Protein AF-A0A915MIH6-F1 (afdb_monomer)

pLDDT: mean 83.19, std 14.19, range [32.66, 94.94]

Foldseek 3Di:
DDDDDDDPPPPVVVVVVVVVVVVVVVVVVVVVVLVVQQVVLQVVCVVCLVPPVVCLQVLLPDLSRSHDLVSNLVSCVVSVPLVSNLSNCVSVVVVLVNLVSLVVVLPPPDPVSNVVSLLVSLVSLLQDEQVCVVVSLVRLVVNCVVPLVSSLCSQQPCPYPYGSVPHPLVVVLVSCVVRPLVSNLVNLCSCCPVVVDPDVVSVVVNVVSVVVVVVVVVVVVVPDD

Secondary structure (DSSP, 8-state):
---------SHHHHHHHHHHHHHHHHHHHHHHHHHHHHHHHHHHHHHHHHH-GGGHHHHHHSTT----HHHHHHHHHHTT-HHHHHHHHHHTT-HHHHHHHHHHHHTSS-HHHHHHHHHHHHHHHHHS-GGGHHHHHHHHHHHHHH-HHHHHHHHH--SSSS-GGGS-HHHHHHHHHHH-HHHHHHHHHIIIIIS----HHHHHHHHHHHHHHHHHHHHHHHT--

Structure (mmCIF, N/CA/C/O backbone):
data_AF-A0A915MIH6-F1
#
_entry.id   AF-A0A915MIH6-F1
#
loop_
_atom_site.group_PDB
_atom_site.id
_atom_site.type_symbol
_atom_site.label_atom_id
_atom_site.label_alt_id
_atom_site.label_comp_id
_atom_site.label_asym_id
_atom_site.label_entity_id
_atom_site.label_seq_id
_atom_site.pdbx_PDB_ins_code
_atom_site.Cartn_x
_atom_site.Cartn_y
_atom_site.Cartn_z
_atom_site.occupancy
_atom_site.B_iso_or_equiv
_atom_site.auth_seq_id
_atom_site.auth_comp_id
_atom_site.auth_asym_id
_atom_site.auth_atom_id
_atom_site.pdbx_PDB_model_num
ATOM 1 N N . LYS A 1 1 ? 75.091 18.664 23.239 1.00 39.50 1 LYS A N 1
ATOM 2 C CA . LYS A 1 1 ? 74.144 17.599 22.827 1.00 39.50 1 LYS A CA 1
ATOM 3 C C . LYS A 1 1 ? 72.772 18.241 22.627 1.00 39.50 1 LYS A C 1
ATOM 5 O O . LYS A 1 1 ? 72.073 18.435 23.609 1.00 39.50 1 LYS A O 1
ATOM 10 N N . ARG A 1 2 ? 72.449 18.689 21.406 1.00 32.66 2 ARG A N 1
ATOM 11 C CA . ARG A 1 2 ? 71.124 19.236 21.065 1.00 32.66 2 ARG A CA 1
ATOM 12 C C . ARG A 1 2 ? 70.268 18.099 20.509 1.00 32.66 2 ARG A C 1
ATOM 14 O O . ARG A 1 2 ? 70.709 17.413 19.594 1.00 32.66 2 ARG A O 1
ATOM 21 N N . GLN A 1 3 ? 69.098 17.892 21.103 1.00 47.28 3 GLN A N 1
ATOM 22 C CA . GLN A 1 3 ? 67.973 17.230 20.452 1.00 47.28 3 GLN A CA 1
ATOM 23 C C . GLN A 1 3 ? 67.421 18.203 19.410 1.00 47.28 3 GLN A C 1
ATOM 25 O O . GLN A 1 3 ? 67.095 19.331 19.769 1.00 47.28 3 GLN A O 1
ATOM 30 N N . GLU A 1 4 ? 67.273 17.772 18.161 1.00 38.72 4 GLU A N 1
ATOM 31 C CA . GLU A 1 4 ? 66.307 18.382 17.250 1.00 38.72 4 GLU A CA 1
ATOM 32 C C . GLU A 1 4 ? 65.441 17.278 16.648 1.00 38.72 4 GLU A C 1
ATOM 34 O O . GLU A 1 4 ? 65.893 16.375 15.945 1.00 38.72 4 GLU A O 1
ATOM 39 N N . HIS A 1 5 ? 64.172 17.348 17.035 1.00 45.81 5 HIS A N 1
ATOM 40 C CA . HIS A 1 5 ? 63.053 16.583 16.531 1.00 45.81 5 HIS A CA 1
ATOM 41 C C . HIS A 1 5 ? 62.851 16.860 15.037 1.00 45.81 5 HIS A C 1
ATOM 43 O O . HIS A 1 5 ? 62.513 17.983 14.667 1.00 45.81 5 HIS A O 1
ATOM 49 N N . SER A 1 6 ? 62.949 15.833 14.189 1.00 41.88 6 SER A N 1
ATOM 50 C CA . SER A 1 6 ? 62.369 15.877 12.843 1.00 41.88 6 SER A CA 1
ATOM 51 C C . SER A 1 6 ? 61.181 14.917 12.772 1.00 41.88 6 SER A C 1
ATOM 53 O O . SER A 1 6 ? 61.277 13.737 13.102 1.00 41.88 6 SER A O 1
ATOM 55 N N . LYS A 1 7 ? 60.023 15.493 12.448 1.00 48.22 7 LYS A N 1
ATOM 56 C CA . LYS A 1 7 ? 58.665 14.940 12.539 1.00 48.22 7 LYS A CA 1
ATOM 57 C C . LYS A 1 7 ? 58.424 13.799 11.530 1.00 48.22 7 LYS A C 1
ATOM 59 O O . LYS A 1 7 ? 58.626 14.038 10.339 1.00 48.22 7 LYS A O 1
ATOM 64 N N . PRO A 1 8 ? 57.831 12.647 11.911 1.00 50.25 8 PRO A N 1
ATOM 65 C CA . PRO A 1 8 ? 57.252 11.710 10.955 1.00 50.25 8 PRO A CA 1
ATOM 66 C C . PRO A 1 8 ? 55.789 12.106 10.711 1.00 50.25 8 PRO A C 1
ATOM 68 O O . PRO A 1 8 ? 54.868 11.457 11.188 1.00 50.25 8 PRO A O 1
ATOM 71 N N . ILE A 1 9 ? 55.554 13.236 10.038 1.00 49.41 9 ILE A N 1
ATOM 72 C CA . ILE A 1 9 ? 54.185 13.700 9.731 1.00 49.41 9 ILE A CA 1
ATOM 73 C C . ILE A 1 9 ? 53.863 13.562 8.236 1.00 49.41 9 ILE A C 1
ATOM 75 O O . ILE A 1 9 ? 52.709 13.659 7.861 1.00 49.41 9 ILE A O 1
ATOM 79 N N . ASN A 1 10 ? 54.822 13.254 7.357 1.00 52.94 10 ASN A N 1
ATOM 80 C CA . ASN A 1 10 ? 54.544 13.235 5.913 1.00 52.94 10 ASN A CA 1
ATOM 81 C C . ASN A 1 10 ? 54.112 11.876 5.338 1.00 52.94 10 ASN A C 1
ATOM 83 O O . ASN A 1 10 ? 53.364 11.862 4.369 1.00 52.94 10 ASN A O 1
ATOM 87 N N . LEU A 1 11 ? 54.525 10.744 5.919 1.00 51.28 11 LEU A N 1
ATOM 88 C CA . LEU A 1 11 ? 54.268 9.427 5.312 1.00 51.28 11 LEU A CA 1
ATOM 89 C C . LEU A 1 11 ? 52.791 9.013 5.437 1.00 51.28 11 LEU A C 1
ATOM 91 O O . LEU A 1 11 ? 52.133 8.745 4.441 1.00 51.28 11 LEU A O 1
ATOM 95 N N . HIS A 1 12 ? 52.217 9.161 6.633 1.00 54.09 12 HIS A N 1
ATOM 96 C CA . HIS A 1 12 ? 50.809 8.842 6.899 1.00 54.09 12 HIS A CA 1
ATOM 97 C C . HIS A 1 12 ? 49.816 9.750 6.137 1.00 54.09 12 HIS A C 1
ATOM 99 O O . HIS A 1 12 ? 48.666 9.375 5.914 1.00 54.09 12 HIS A O 1
ATOM 105 N N . PHE A 1 13 ? 50.239 10.958 5.740 1.00 51.16 13 PHE A N 1
ATOM 106 C CA . PHE A 1 13 ? 49.430 11.885 4.936 1.00 51.16 13 PHE A CA 1
ATOM 107 C C . PHE A 1 13 ? 49.517 11.604 3.429 1.00 51.16 13 PHE A C 1
ATOM 10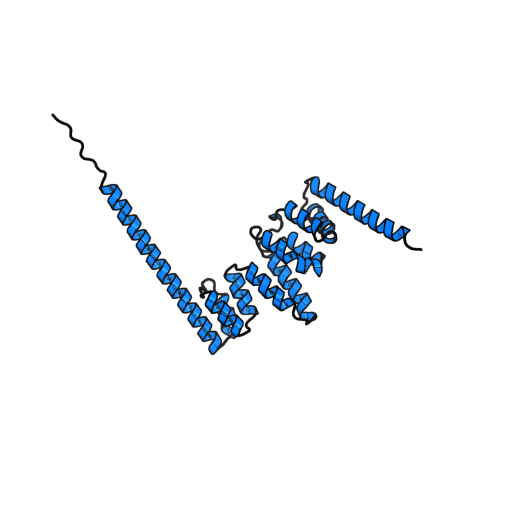9 O O . PHE A 1 13 ? 48.597 11.973 2.694 1.00 51.16 13 PHE A O 1
ATOM 116 N N . LEU A 1 14 ? 50.610 10.991 2.965 1.00 56.91 14 LEU A N 1
ATOM 117 C CA . LEU A 1 14 ? 50.769 10.551 1.580 1.00 56.91 14 LEU A CA 1
ATOM 118 C C . LEU A 1 14 ? 49.970 9.268 1.342 1.00 56.91 14 LEU A C 1
ATOM 120 O O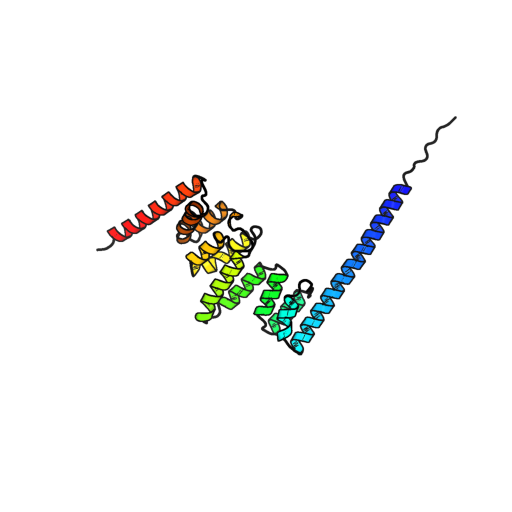 . LEU A 1 14 ? 49.140 9.269 0.436 1.00 56.91 14 LEU A O 1
ATOM 124 N N . ASP A 1 15 ? 50.086 8.280 2.233 1.00 57.25 15 ASP A N 1
ATOM 125 C CA . ASP A 1 15 ? 49.310 7.030 2.169 1.00 57.25 15 ASP A CA 1
ATOM 126 C C . ASP A 1 15 ? 47.796 7.313 2.194 1.00 57.25 15 ASP A C 1
ATOM 128 O O . ASP A 1 15 ? 47.044 6.855 1.334 1.00 57.25 15 ASP A O 1
ATOM 132 N N . TYR A 1 16 ? 47.346 8.214 3.079 1.00 53.47 16 TYR A N 1
ATOM 133 C CA . TYR A 1 16 ? 45.941 8.638 3.140 1.00 53.47 16 TYR A CA 1
ATOM 134 C C . TYR A 1 16 ? 45.465 9.373 1.872 1.00 53.47 16 TYR A C 1
ATOM 136 O O . TYR A 1 16 ? 44.284 9.338 1.521 1.00 53.47 16 TYR A O 1
ATOM 144 N N . LYS A 1 17 ? 46.356 10.079 1.162 1.00 58.22 17 LYS A N 1
ATOM 145 C CA . LYS A 1 17 ? 46.020 10.729 -0.117 1.00 58.22 17 LYS A CA 1
ATOM 146 C C . LYS A 1 17 ? 45.972 9.730 -1.269 1.00 58.22 17 LYS A C 1
ATOM 148 O O . LYS A 1 17 ? 45.156 9.932 -2.168 1.00 58.22 17 LYS A O 1
ATOM 153 N N . GLU A 1 18 ? 46.820 8.708 -1.268 1.00 59.28 18 GLU A N 1
ATOM 154 C CA . GLU A 1 18 ? 46.834 7.665 -2.297 1.00 59.28 18 GLU A CA 1
ATOM 155 C C . GLU A 1 18 ? 45.625 6.736 -2.172 1.00 59.28 18 GLU A C 1
ATOM 157 O O . GLU A 1 18 ? 44.877 6.621 -3.142 1.00 59.28 18 GLU A O 1
ATOM 162 N N . GLU A 1 19 ? 45.300 6.248 -0.970 1.00 58.38 19 GLU A N 1
ATOM 163 C CA . GLU A 1 19 ? 44.068 5.476 -0.716 1.00 58.38 19 GLU A CA 1
ATOM 164 C C . GLU A 1 19 ? 42.805 6.258 -1.108 1.00 58.38 19 GLU A C 1
ATOM 166 O O . GLU A 1 19 ? 41.835 5.718 -1.650 1.00 58.38 19 GLU A O 1
ATOM 171 N N . ARG A 1 20 ? 42.796 7.574 -0.864 1.00 58.84 20 ARG A N 1
ATOM 172 C CA . ARG A 1 20 ? 41.674 8.439 -1.242 1.00 58.84 20 ARG A CA 1
ATOM 173 C C . ARG A 1 20 ? 41.602 8.652 -2.755 1.00 58.84 20 ARG A C 1
ATOM 175 O O . ARG A 1 20 ? 40.500 8.701 -3.295 1.00 58.84 20 ARG A O 1
ATOM 182 N N . LYS A 1 21 ? 42.737 8.753 -3.455 1.00 61.50 21 LYS A N 1
ATOM 183 C CA . LYS A 1 21 ? 42.787 8.841 -4.926 1.00 61.50 21 LYS A CA 1
ATOM 184 C C . LYS A 1 21 ? 42.362 7.534 -5.592 1.00 61.50 21 LYS A C 1
ATOM 186 O O . LYS A 1 21 ? 41.594 7.594 -6.549 1.00 61.50 21 LYS A O 1
ATOM 191 N N . GLU A 1 22 ? 42.793 6.384 -5.081 1.00 59.91 22 GLU A N 1
ATOM 192 C CA . GLU A 1 22 ? 42.371 5.068 -5.574 1.00 59.91 22 GLU A CA 1
ATOM 193 C C . GLU A 1 22 ? 40.872 4.838 -5.358 1.00 59.91 22 GLU A C 1
ATOM 195 O O . GLU A 1 22 ? 40.174 4.436 -6.289 1.00 59.91 22 GLU A O 1
ATOM 200 N N . ASN A 1 23 ? 40.332 5.212 -4.193 1.00 60.94 23 ASN A N 1
ATOM 201 C CA . ASN A 1 23 ? 38.888 5.183 -3.949 1.00 60.94 23 ASN A CA 1
ATOM 202 C C . ASN A 1 23 ? 38.113 6.123 -4.892 1.00 60.94 23 ASN A C 1
ATOM 204 O O . ASN A 1 23 ? 37.054 5.759 -5.407 1.00 60.94 23 ASN A O 1
ATOM 208 N N . ILE A 1 24 ? 38.633 7.320 -5.182 1.00 66.44 24 ILE A N 1
ATOM 209 C CA . ILE A 1 24 ? 38.016 8.248 -6.148 1.00 66.44 24 ILE A CA 1
ATOM 210 C C . ILE A 1 24 ? 38.076 7.686 -7.582 1.00 66.44 24 ILE A C 1
ATOM 212 O O . ILE A 1 24 ? 37.110 7.805 -8.334 1.00 66.44 24 ILE A O 1
ATOM 216 N N . LEU A 1 25 ? 39.177 7.045 -7.979 1.00 66.44 25 LEU A N 1
ATOM 217 C CA . LEU A 1 25 ? 39.318 6.423 -9.300 1.00 66.44 25 LEU A CA 1
ATOM 218 C C . LEU A 1 25 ? 38.372 5.221 -9.441 1.00 66.44 25 LEU A C 1
ATOM 220 O O . LEU A 1 25 ? 37.631 5.133 -10.422 1.00 66.44 25 LEU A O 1
ATOM 224 N N . SER A 1 26 ? 38.332 4.349 -8.433 1.00 69.75 26 SER A N 1
ATOM 225 C CA . SER A 1 26 ? 37.448 3.182 -8.375 1.00 69.75 26 SER A CA 1
ATOM 226 C C . SER A 1 26 ? 35.969 3.585 -8.436 1.00 69.75 26 SER A C 1
ATOM 228 O O . SER A 1 26 ? 35.218 3.093 -9.281 1.00 69.75 26 SER A O 1
ATOM 230 N N . THR A 1 27 ? 35.559 4.583 -7.647 1.00 68.31 27 THR A N 1
ATOM 231 C CA . THR A 1 27 ? 34.185 5.120 -7.687 1.00 68.31 27 THR A CA 1
ATOM 232 C C . THR A 1 27 ? 33.837 5.775 -9.026 1.00 68.31 27 THR A C 1
ATOM 234 O O . THR A 1 27 ? 32.708 5.640 -9.496 1.00 68.31 27 THR A O 1
ATOM 237 N N . ASN A 1 28 ? 34.786 6.439 -9.691 1.00 74.19 28 ASN A N 1
ATOM 238 C CA . ASN A 1 28 ? 34.574 6.990 -11.033 1.00 74.19 28 ASN A CA 1
ATOM 239 C C . ASN A 1 28 ? 34.440 5.902 -12.108 1.00 74.19 28 ASN A C 1
ATOM 241 O O . ASN A 1 28 ? 33.658 6.067 -13.044 1.00 74.19 28 ASN A O 1
ATOM 245 N N . SER A 1 29 ? 35.174 4.794 -11.982 1.00 77.75 29 SER A N 1
ATOM 246 C CA . SER A 1 29 ? 35.036 3.642 -12.876 1.00 77.75 29 SER A CA 1
ATOM 247 C C . SER A 1 29 ? 33.658 2.996 -12.729 1.00 77.75 29 SER A C 1
ATOM 249 O O . SER A 1 29 ? 32.966 2.805 -13.727 1.00 77.75 29 SER A O 1
ATOM 251 N N . LEU A 1 30 ? 33.203 2.753 -11.496 1.00 78.75 30 LEU A N 1
ATOM 252 C CA . LEU A 1 30 ? 31.883 2.172 -11.218 1.00 78.75 30 LEU A CA 1
ATOM 253 C C . LEU A 1 30 ? 30.742 3.020 -11.797 1.00 78.75 30 LEU A C 1
ATOM 255 O O . LEU A 1 30 ? 29.899 2.499 -12.522 1.00 78.75 30 LEU A O 1
ATOM 259 N N . LYS A 1 31 ? 30.788 4.344 -11.600 1.00 78.94 31 LYS A N 1
ATOM 260 C CA . LYS A 1 31 ? 29.802 5.274 -12.179 1.00 78.94 31 LYS A CA 1
ATOM 261 C C . LYS A 1 31 ? 29.739 5.208 -13.707 1.00 78.94 31 LYS A C 1
ATOM 263 O O . LYS A 1 31 ? 28.664 5.311 -14.286 1.00 78.94 31 LYS A O 1
ATOM 268 N N . ARG A 1 32 ? 30.879 5.038 -14.387 1.00 80.06 32 ARG A N 1
ATOM 269 C CA . ARG A 1 32 ? 30.907 4.899 -15.855 1.00 80.06 32 ARG A CA 1
ATOM 270 C C . ARG A 1 32 ? 30.244 3.604 -16.321 1.00 80.06 32 ARG A C 1
ATOM 272 O O . ARG A 1 32 ? 29.560 3.622 -17.339 1.00 80.06 32 ARG A O 1
ATOM 279 N N . HIS A 1 33 ? 30.433 2.510 -15.585 1.00 82.62 33 HIS A N 1
ATOM 280 C CA . HIS A 1 33 ? 29.792 1.232 -15.893 1.00 82.62 33 HIS A CA 1
ATOM 281 C C . HIS A 1 33 ? 28.279 1.305 -15.690 1.00 82.62 33 HIS A C 1
ATOM 283 O O . HIS A 1 33 ? 27.540 0.828 -16.544 1.00 82.62 33 HIS A O 1
ATOM 289 N N . GLU A 1 34 ? 27.817 1.955 -14.619 1.00 83.19 34 GLU A N 1
ATOM 290 C CA . GLU A 1 34 ? 26.388 2.200 -14.396 1.00 83.19 34 GLU A CA 1
ATOM 291 C C . GLU A 1 34 ? 25.778 2.963 -15.574 1.00 83.19 34 GLU A C 1
ATOM 293 O O . GLU A 1 34 ? 24.870 2.446 -16.215 1.00 83.19 34 GLU A O 1
ATOM 298 N N . VAL A 1 35 ? 26.345 4.115 -15.950 1.00 85.25 35 VAL A N 1
ATOM 299 C CA . VAL A 1 35 ? 25.856 4.920 -17.086 1.00 85.25 35 VAL A CA 1
ATOM 300 C C . VAL A 1 35 ? 25.834 4.121 -18.395 1.00 85.25 35 VAL A C 1
ATOM 302 O O . VAL A 1 35 ? 24.890 4.238 -19.177 1.00 85.25 35 VAL A O 1
ATOM 305 N N . ALA A 1 36 ? 26.852 3.293 -18.646 1.00 87.38 36 ALA A N 1
ATOM 306 C CA . ALA A 1 36 ? 26.888 2.439 -19.829 1.00 87.38 36 ALA A CA 1
ATOM 307 C C . ALA A 1 36 ? 25.755 1.398 -19.820 1.00 87.38 36 ALA A C 1
ATOM 309 O O . ALA A 1 36 ? 25.092 1.219 -20.840 1.00 87.38 36 ALA A O 1
ATOM 310 N N . LEU A 1 37 ? 25.496 0.753 -18.678 1.00 88.50 37 LEU A N 1
ATOM 311 C CA . LEU A 1 37 ? 24.389 -0.194 -18.519 1.00 88.50 37 LEU A CA 1
ATOM 312 C C . LEU A 1 37 ? 23.030 0.490 -18.700 1.00 88.50 37 LEU A C 1
ATOM 314 O O . LEU A 1 37 ? 22.170 -0.041 -19.401 1.00 88.50 37 LEU A O 1
ATOM 318 N N . GLU A 1 38 ? 22.849 1.689 -18.137 1.00 89.88 38 GLU A N 1
ATOM 319 C CA . GLU A 1 38 ? 21.613 2.454 -18.318 1.00 89.88 38 GLU A CA 1
ATOM 320 C C . GLU A 1 38 ? 21.357 2.774 -19.793 1.00 89.88 38 GLU A C 1
ATOM 322 O O . GLU A 1 38 ? 20.230 2.640 -20.282 1.00 89.88 38 GLU A O 1
ATOM 327 N N . LEU A 1 39 ? 22.406 3.166 -20.521 1.00 91.44 39 LEU A N 1
ATOM 328 C CA . LEU A 1 39 ? 22.317 3.462 -21.945 1.00 91.44 39 LEU A CA 1
ATOM 329 C C . LEU A 1 39 ? 21.977 2.208 -22.757 1.00 91.44 39 LEU A C 1
ATOM 331 O O . LEU A 1 39 ? 21.079 2.265 -23.595 1.00 91.44 39 LEU A O 1
ATOM 335 N N . ILE A 1 40 ? 22.647 1.083 -22.488 1.00 92.12 40 ILE A N 1
ATOM 336 C CA . ILE A 1 40 ? 22.400 -0.196 -23.169 1.00 92.12 40 ILE A CA 1
ATOM 337 C C . ILE A 1 40 ? 20.942 -0.620 -22.990 1.00 92.12 40 ILE A C 1
ATOM 339 O O . ILE A 1 40 ? 20.253 -0.861 -23.982 1.00 92.12 40 ILE A O 1
ATOM 343 N N . ASP A 1 41 ? 20.442 -0.636 -21.755 1.00 91.94 41 ASP A N 1
ATOM 344 C CA . ASP A 1 41 ? 19.067 -1.052 -21.474 1.00 91.94 41 ASP A CA 1
ATOM 345 C C . ASP A 1 41 ? 18.037 -0.085 -22.071 1.00 91.94 41 ASP A C 1
ATOM 347 O O . ASP A 1 41 ? 16.967 -0.501 -22.514 1.00 91.94 41 ASP A O 1
ATOM 351 N N . THR A 1 42 ? 18.350 1.213 -22.128 1.00 92.94 42 THR A N 1
ATOM 352 C CA . THR A 1 42 ? 17.474 2.217 -22.756 1.00 92.94 42 THR A CA 1
ATOM 353 C C . THR A 1 42 ? 17.428 2.055 -24.275 1.00 92.94 42 THR A C 1
ATOM 355 O O . THR A 1 42 ? 16.358 2.156 -24.877 1.00 92.94 42 THR A O 1
ATOM 358 N N . VAL A 1 43 ? 18.565 1.772 -24.913 1.00 94.06 43 VAL A N 1
ATOM 359 C CA . VAL A 1 43 ? 18.623 1.485 -26.354 1.00 94.06 43 VAL A CA 1
ATOM 360 C C . VAL A 1 43 ? 17.893 0.180 -26.665 1.00 94.06 43 VAL A C 1
ATOM 362 O O . VAL A 1 43 ? 17.122 0.132 -27.623 1.00 94.06 43 VAL A O 1
ATOM 365 N N . LEU A 1 44 ? 18.065 -0.850 -25.835 1.00 93.38 44 LEU A N 1
ATOM 366 C CA . LEU A 1 44 ? 17.372 -2.126 -25.985 1.00 93.38 44 LEU A CA 1
ATOM 367 C C . LEU A 1 44 ? 15.852 -1.967 -25.851 1.00 93.38 44 LEU A C 1
ATOM 369 O O . LEU A 1 44 ? 15.107 -2.506 -26.667 1.00 93.38 44 LEU A O 1
ATOM 373 N N . LEU A 1 45 ? 15.390 -1.166 -24.886 1.00 93.94 45 LEU A N 1
ATOM 374 C CA . LEU A 1 45 ? 13.977 -0.815 -24.739 1.00 93.94 45 LEU A CA 1
ATOM 375 C C . LEU A 1 45 ? 13.426 -0.155 -26.012 1.00 93.94 45 LEU A C 1
ATOM 377 O O . LEU A 1 45 ? 12.393 -0.583 -26.528 1.00 93.94 45 LEU A O 1
ATOM 381 N N . LYS A 1 46 ? 14.126 0.855 -26.549 1.00 94.06 46 LYS A N 1
ATOM 382 C CA . LYS A 1 46 ? 13.737 1.535 -27.797 1.00 94.06 46 LYS A CA 1
ATOM 383 C C . LYS A 1 46 ? 13.732 0.574 -28.993 1.00 94.06 46 LYS A C 1
ATOM 385 O O . LYS A 1 46 ? 12.822 0.633 -29.815 1.00 94.06 46 LYS A O 1
ATOM 390 N N . ALA A 1 47 ? 14.696 -0.343 -29.078 1.00 94.06 47 ALA A N 1
ATOM 391 C CA . ALA A 1 47 ? 14.730 -1.370 -30.118 1.00 94.06 47 ALA A CA 1
ATOM 392 C C . ALA A 1 47 ? 13.536 -2.335 -30.016 1.00 94.06 47 ALA A C 1
ATOM 394 O O . ALA A 1 47 ? 12.881 -2.613 -31.021 1.00 94.06 47 ALA A O 1
ATOM 395 N N . TYR A 1 48 ? 13.196 -2.797 -28.809 1.00 94.62 48 TYR A N 1
ATOM 396 C CA . TYR A 1 48 ? 12.017 -3.640 -28.594 1.00 94.62 48 TYR A CA 1
ATOM 397 C C . TYR A 1 48 ? 10.711 -2.914 -28.892 1.00 94.62 48 TYR A C 1
ATOM 399 O O . TYR A 1 48 ? 9.829 -3.519 -29.493 1.00 94.62 48 TYR A O 1
ATOM 407 N N . LEU A 1 49 ? 10.597 -1.624 -28.573 1.00 93.88 49 LEU A N 1
ATOM 408 C CA . LEU A 1 49 ? 9.440 -0.817 -28.969 1.00 93.88 49 LEU A CA 1
ATOM 409 C C . LEU A 1 49 ? 9.222 -0.801 -30.489 1.00 93.88 49 LEU A C 1
ATOM 411 O O . LEU A 1 49 ? 8.078 -0.815 -30.932 1.00 93.88 49 LEU A O 1
ATOM 415 N N . MET A 1 50 ? 10.298 -0.800 -31.281 1.00 91.69 50 MET A N 1
ATOM 416 C CA . MET A 1 50 ? 10.209 -0.803 -32.745 1.00 91.69 50 MET A CA 1
ATOM 417 C C . MET A 1 50 ? 9.929 -2.190 -33.333 1.00 91.69 50 MET A C 1
ATOM 419 O O . MET A 1 50 ? 9.205 -2.296 -34.317 1.00 91.69 50 MET A O 1
ATOM 423 N N . ILE A 1 51 ? 10.526 -3.244 -32.767 1.00 94.31 51 ILE A N 1
ATOM 424 C CA . ILE A 1 51 ? 10.539 -4.579 -33.389 1.00 94.31 51 ILE A CA 1
ATOM 425 C C . ILE A 1 51 ? 9.502 -5.512 -32.759 1.00 94.31 51 ILE A C 1
ATOM 427 O O . ILE A 1 51 ? 8.782 -6.213 -33.467 1.00 94.31 51 ILE A O 1
ATOM 431 N N . ASN A 1 52 ? 9.448 -5.574 -31.426 1.00 91.88 52 ASN A N 1
ATOM 432 C CA . ASN A 1 52 ? 8.568 -6.488 -30.704 1.00 91.88 52 ASN A CA 1
ATOM 433 C C . ASN A 1 52 ? 8.257 -5.982 -29.280 1.00 91.88 52 ASN A C 1
ATOM 435 O O . ASN A 1 52 ? 8.953 -6.351 -28.324 1.00 91.88 52 ASN A O 1
ATOM 439 N N . PRO A 1 53 ? 7.170 -5.206 -29.107 1.00 91.25 53 PRO A N 1
ATOM 440 C CA . PRO A 1 53 ? 6.782 -4.654 -27.810 1.00 91.25 53 PRO A CA 1
ATOM 441 C C . PRO A 1 53 ? 6.534 -5.704 -26.716 1.00 91.25 53 PRO A C 1
ATOM 443 O O . PRO A 1 53 ? 6.677 -5.405 -25.533 1.00 91.25 53 PRO A O 1
ATOM 446 N N . LYS A 1 54 ? 6.239 -6.965 -27.074 1.00 91.31 54 LYS A N 1
ATOM 447 C CA . LYS A 1 54 ? 5.990 -8.047 -26.100 1.00 91.31 54 LYS A CA 1
ATOM 448 C C . LYS A 1 54 ? 7.214 -8.381 -25.237 1.00 91.31 54 LYS A C 1
ATOM 450 O O . LYS A 1 54 ? 7.063 -8.981 -24.175 1.00 91.31 54 LYS A O 1
ATOM 455 N N . LEU A 1 55 ? 8.419 -8.009 -25.677 1.00 91.88 55 LEU A N 1
ATOM 456 C CA . LEU A 1 55 ? 9.667 -8.238 -24.940 1.00 91.88 55 LEU A CA 1
ATOM 457 C C . LEU A 1 55 ? 9.943 -7.179 -23.863 1.00 91.88 55 LEU A C 1
ATOM 459 O O . LEU A 1 55 ? 10.810 -7.385 -23.014 1.00 91.88 55 LEU A O 1
ATOM 463 N N . ILE A 1 56 ? 9.178 -6.086 -23.841 1.00 92.75 56 ILE A N 1
ATOM 464 C CA . ILE A 1 56 ? 9.372 -4.983 -22.895 1.00 92.75 56 ILE A CA 1
ATOM 465 C C . ILE A 1 56 ? 9.034 -5.410 -21.467 1.00 92.75 56 ILE A C 1
ATOM 467 O O . ILE A 1 56 ? 9.840 -5.211 -20.562 1.00 92.75 56 ILE A O 1
ATOM 471 N N . GLY A 1 57 ? 7.880 -6.047 -21.251 1.00 89.38 57 GLY A N 1
ATOM 472 C CA . GLY A 1 57 ? 7.504 -6.560 -19.931 1.00 89.38 57 GLY A CA 1
ATOM 473 C C . GLY A 1 57 ? 8.571 -7.491 -19.327 1.00 89.38 57 GLY A C 1
ATOM 474 O O . GLY A 1 57 ? 8.993 -7.265 -18.190 1.00 89.38 57 GLY A O 1
ATOM 475 N N . PRO A 1 58 ? 9.045 -8.522 -20.060 1.00 91.69 58 PRO A N 1
ATOM 476 C CA . PRO A 1 58 ? 10.173 -9.352 -19.641 1.00 91.69 58 PRO A CA 1
ATOM 477 C C . PRO A 1 58 ? 11.448 -8.561 -19.327 1.00 91.69 58 PRO A C 1
ATOM 479 O O . PRO A 1 58 ? 12.037 -8.798 -18.275 1.00 91.69 58 PRO A O 1
ATOM 482 N N . LEU A 1 59 ? 11.837 -7.606 -20.182 1.00 90.44 59 LEU A N 1
ATOM 483 C CA . LEU A 1 59 ? 13.011 -6.752 -19.972 1.00 90.44 59 LEU A CA 1
ATOM 484 C C . LEU A 1 59 ? 12.916 -5.985 -18.643 1.00 90.44 59 LEU A C 1
ATOM 486 O O . LEU A 1 59 ? 13.815 -6.077 -17.810 1.00 90.44 59 LEU A O 1
ATOM 490 N N . LEU A 1 60 ? 11.798 -5.296 -18.401 1.00 90.75 60 LEU A N 1
ATOM 491 C CA . LEU A 1 60 ? 11.596 -4.471 -17.204 1.00 90.75 60 LEU A CA 1
ATOM 492 C C . LEU A 1 60 ? 11.542 -5.290 -15.904 1.00 90.75 60 LEU A C 1
ATOM 494 O O . LEU A 1 60 ? 11.888 -4.791 -14.829 1.00 90.75 60 LEU A O 1
ATOM 498 N N . ARG A 1 61 ? 11.130 -6.562 -15.980 1.00 90.38 61 ARG A N 1
ATOM 499 C CA . ARG A 1 61 ? 11.108 -7.474 -14.825 1.00 90.38 61 ARG A CA 1
ATOM 500 C C . ARG A 1 61 ? 12.495 -7.989 -14.429 1.00 90.38 61 ARG A C 1
ATOM 502 O O . ARG A 1 61 ? 12.642 -8.502 -13.315 1.00 90.38 61 ARG A O 1
ATOM 509 N N . LEU A 1 62 ? 13.521 -7.826 -15.268 1.00 88.88 62 LEU A N 1
ATOM 510 C CA . LEU A 1 62 ? 14.889 -8.227 -14.927 1.00 88.88 62 LEU A CA 1
ATOM 511 C C . LEU A 1 62 ? 15.413 -7.447 -13.714 1.00 88.88 62 LEU A C 1
ATOM 513 O O . LEU A 1 62 ? 15.144 -6.256 -13.538 1.00 88.88 62 LEU A O 1
ATOM 517 N N . LYS A 1 63 ? 16.165 -8.129 -12.837 1.00 78.06 63 LYS A N 1
ATOM 518 C CA . LYS A 1 63 ? 16.735 -7.551 -11.598 1.00 78.06 63 LYS A CA 1
ATOM 519 C C . LYS A 1 63 ? 17.686 -6.387 -11.856 1.00 78.06 63 LYS A C 1
ATOM 521 O O . LYS A 1 63 ? 17.706 -5.450 -11.066 1.00 78.06 63 LYS A O 1
ATOM 526 N N . ASN A 1 64 ? 18.385 -6.429 -12.983 1.00 78.69 64 ASN A N 1
ATOM 527 C CA . ASN A 1 64 ? 19.435 -5.478 -13.327 1.00 78.69 64 ASN A CA 1
ATOM 528 C C . ASN A 1 64 ? 19.005 -4.511 -14.438 1.00 78.69 64 ASN A C 1
ATOM 530 O O . ASN A 1 64 ? 19.865 -3.940 -15.088 1.00 78.69 64 ASN A O 1
ATOM 534 N N 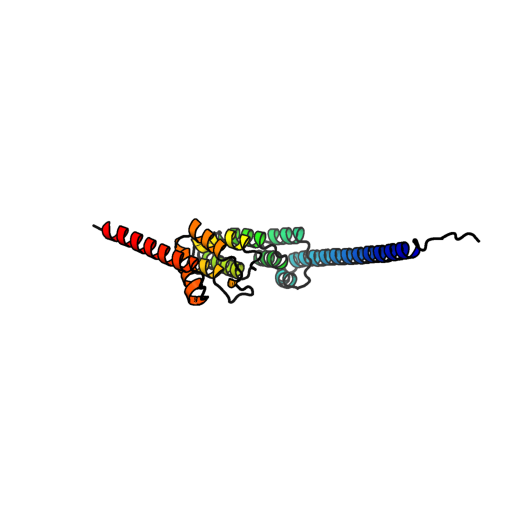. CYS A 1 65 ? 17.697 -4.355 -14.681 1.00 81.25 65 CYS A N 1
ATOM 535 C CA . CYS A 1 65 ? 17.208 -3.424 -15.692 1.00 81.25 65 CYS A CA 1
ATOM 536 C C . CYS A 1 65 ? 17.444 -1.974 -15.235 1.00 81.25 65 CYS A C 1
ATOM 538 O O . CYS A 1 65 ? 16.776 -1.442 -14.336 1.00 81.25 65 CYS A O 1
ATOM 540 N N . CYS A 1 66 ? 18.393 -1.325 -15.888 1.00 82.50 66 CYS A N 1
ATOM 541 C CA . CYS A 1 66 ? 18.935 -0.024 -15.548 1.00 82.50 66 CYS A CA 1
ATOM 542 C C . CYS A 1 66 ? 18.438 1.089 -16.479 1.00 82.50 66 CYS A C 1
ATOM 544 O O . CYS A 1 66 ? 19.031 2.152 -16.497 1.00 82.50 66 CYS A O 1
ATOM 546 N N . CYS A 1 67 ? 17.321 0.917 -17.199 1.00 87.44 67 CYS A N 1
ATOM 547 C CA . CYS A 1 67 ? 16.808 1.959 -18.100 1.00 87.44 67 CYS A CA 1
ATOM 548 C C . CYS A 1 67 ? 16.779 3.360 -17.458 1.00 87.44 67 CYS A C 1
ATOM 550 O O . CYS A 1 67 ? 16.348 3.522 -16.303 1.00 87.44 67 CYS A O 1
ATOM 552 N N . ILE A 1 68 ? 17.156 4.360 -18.259 1.00 89.75 68 ILE A N 1
ATOM 553 C CA . ILE A 1 68 ? 17.038 5.779 -17.937 1.00 89.75 68 ILE A CA 1
ATOM 554 C C . ILE A 1 68 ? 15.549 6.091 -17.794 1.00 89.75 68 ILE A C 1
ATOM 556 O O . ILE A 1 68 ? 14.782 6.013 -18.756 1.00 89.75 68 ILE A O 1
ATOM 560 N N . ILE A 1 69 ? 15.136 6.440 -16.575 1.00 89.62 69 ILE A N 1
ATOM 561 C CA . ILE A 1 69 ? 13.718 6.530 -16.201 1.00 89.62 69 ILE A CA 1
ATOM 562 C C . ILE A 1 69 ? 12.972 7.552 -17.062 1.00 89.62 69 ILE A C 1
ATOM 564 O O . ILE A 1 69 ? 11.870 7.266 -17.514 1.00 89.62 69 ILE A O 1
ATOM 568 N N . SER A 1 70 ? 13.561 8.724 -17.309 1.00 90.50 70 SER A N 1
ATOM 569 C CA . SER A 1 70 ? 12.921 9.801 -18.076 1.00 90.50 70 SER A CA 1
ATOM 570 C C . SER A 1 70 ? 12.628 9.405 -19.525 1.00 90.50 70 SER A C 1
ATOM 572 O O . SER A 1 70 ? 11.545 9.698 -20.031 1.00 90.50 70 SER A O 1
ATOM 574 N N . GLU A 1 71 ? 13.567 8.721 -20.179 1.00 92.00 71 GLU A N 1
ATOM 575 C CA . GLU A 1 71 ? 13.411 8.248 -21.556 1.00 92.00 71 GLU A CA 1
ATOM 576 C C . GLU A 1 71 ? 12.440 7.069 -21.626 1.00 92.00 71 GLU A C 1
ATOM 578 O O . GLU A 1 71 ? 11.499 7.102 -22.416 1.00 92.00 71 GLU A O 1
ATOM 583 N N . ALA A 1 72 ? 12.601 6.078 -20.744 1.00 92.06 72 ALA A N 1
ATOM 584 C CA . ALA A 1 72 ? 11.711 4.924 -20.684 1.00 92.06 72 ALA A CA 1
ATOM 585 C C . ALA A 1 72 ? 10.259 5.339 -20.400 1.00 92.06 72 ALA A C 1
ATOM 587 O O . ALA A 1 72 ? 9.347 4.922 -21.106 1.00 92.06 72 ALA A O 1
ATOM 588 N N . GLU A 1 73 ? 10.033 6.219 -19.419 1.00 92.88 73 GLU A N 1
ATOM 589 C CA . GLU A 1 73 ? 8.706 6.751 -19.092 1.00 92.88 73 GLU A CA 1
ATOM 590 C C . GLU A 1 73 ? 8.072 7.459 -20.300 1.00 92.88 73 GLU A C 1
ATOM 592 O O . GLU A 1 73 ? 6.898 7.246 -20.604 1.00 92.88 73 GLU A O 1
ATOM 597 N N . LYS A 1 74 ? 8.843 8.289 -21.008 1.00 93.81 74 LYS A N 1
ATOM 598 C CA . LYS A 1 74 ? 8.381 9.023 -22.192 1.00 93.81 74 LYS A CA 1
ATOM 599 C C . LYS A 1 74 ? 8.013 8.083 -23.336 1.00 93.81 74 LYS A C 1
ATOM 601 O O . LYS A 1 74 ? 6.972 8.276 -23.963 1.00 93.81 74 LYS A O 1
ATOM 606 N N . ASP A 1 75 ? 8.850 7.092 -23.613 1.00 92.56 75 ASP A N 1
ATOM 607 C CA . ASP A 1 75 ? 8.651 6.177 -24.732 1.00 92.56 75 ASP A CA 1
ATOM 608 C C . ASP A 1 75 ? 7.490 5.207 -24.476 1.00 92.56 75 ASP A C 1
ATOM 610 O O . ASP A 1 75 ? 6.642 5.029 -25.351 1.00 92.56 75 ASP A O 1
ATOM 614 N N . LEU A 1 76 ? 7.376 4.664 -23.258 1.00 92.44 76 LEU A N 1
ATOM 615 C CA . LEU A 1 76 ? 6.256 3.800 -22.863 1.00 92.44 76 LEU A CA 1
ATOM 616 C C . LEU A 1 76 ? 4.914 4.545 -22.912 1.00 92.44 76 LEU A C 1
ATOM 618 O O . LEU A 1 76 ? 3.936 4.010 -23.434 1.00 92.44 76 LEU A O 1
ATOM 622 N N . LYS A 1 77 ? 4.872 5.804 -22.445 1.00 91.12 77 LYS A N 1
ATOM 623 C CA . LYS A 1 77 ? 3.672 6.654 -22.542 1.00 91.12 77 LYS A CA 1
ATOM 624 C C . LYS A 1 77 ? 3.259 6.903 -23.989 1.00 91.12 77 LYS A C 1
ATOM 626 O O . LYS A 1 77 ? 2.077 6.817 -24.302 1.00 91.12 77 LYS A O 1
ATOM 631 N N . LYS A 1 78 ? 4.218 7.196 -24.873 1.00 92.00 78 LYS A N 1
ATOM 632 C CA . LYS A 1 78 ? 3.951 7.401 -26.307 1.00 92.00 78 LYS A CA 1
ATOM 633 C C . LYS A 1 78 ? 3.422 6.143 -26.990 1.00 92.00 78 LYS A C 1
ATOM 635 O O . LYS A 1 78 ? 2.578 6.253 -27.870 1.00 92.00 78 LYS A O 1
ATOM 640 N N . ALA A 1 79 ? 3.915 4.975 -26.589 1.00 89.88 79 ALA A N 1
ATOM 641 C CA . ALA A 1 79 ? 3.490 3.690 -27.131 1.00 89.88 79 ALA A CA 1
ATOM 642 C C . ALA A 1 79 ? 2.167 3.170 -26.533 1.00 89.88 79 ALA A C 1
ATOM 644 O O . ALA A 1 79 ? 1.666 2.146 -26.987 1.00 89.88 79 ALA A O 1
ATOM 645 N N . GLY A 1 80 ? 1.601 3.844 -25.523 1.00 87.94 80 GLY A N 1
ATOM 646 C CA . GLY A 1 80 ? 0.367 3.411 -24.858 1.00 87.94 80 GLY A CA 1
ATOM 647 C C . GLY A 1 80 ? 0.524 2.138 -24.016 1.00 87.94 80 GLY A C 1
ATOM 648 O O . GLY A 1 80 ? -0.461 1.452 -23.755 1.00 87.94 80 GLY A O 1
ATOM 649 N N . LEU A 1 81 ? 1.748 1.806 -23.597 1.00 89.19 81 LEU A N 1
ATOM 650 C CA . LEU A 1 81 ? 2.058 0.583 -22.853 1.00 89.19 81 LEU A CA 1
ATOM 651 C C . LEU A 1 81 ? 1.859 0.790 -21.345 1.00 89.19 81 LEU A C 1
ATOM 653 O O . LEU A 1 81 ? 2.792 1.116 -20.608 1.00 89.19 81 LEU A O 1
ATOM 657 N N . PHE A 1 82 ? 0.606 0.652 -20.906 1.00 87.06 82 PHE A N 1
ATOM 658 C CA . PHE A 1 82 ? 0.179 0.915 -19.529 1.00 87.06 82 PHE A CA 1
ATOM 659 C C . PHE A 1 82 ? 0.818 -0.041 -18.509 1.00 87.06 82 PHE A C 1
ATOM 661 O O . PHE A 1 82 ? 1.454 0.409 -17.555 1.00 87.06 82 PHE A O 1
ATOM 668 N N . GLU A 1 83 ? 0.681 -1.353 -18.716 1.00 88.12 83 GLU A N 1
ATOM 669 C CA . GLU A 1 83 ? 1.154 -2.378 -17.773 1.00 88.12 83 GLU A CA 1
ATOM 670 C C . GLU A 1 83 ? 2.688 -2.348 -17.638 1.00 88.12 83 GLU A C 1
ATOM 672 O O . GLU A 1 83 ? 3.237 -2.451 -16.541 1.00 88.12 83 GLU A O 1
ATOM 677 N N . GLU A 1 84 ? 3.409 -2.115 -18.736 1.00 91.25 84 GLU A N 1
ATOM 678 C CA . GLU A 1 84 ? 4.863 -1.950 -18.739 1.00 91.25 84 GLU A CA 1
ATOM 679 C C . GLU A 1 84 ? 5.303 -0.720 -17.940 1.00 91.25 84 GLU A C 1
ATOM 681 O O . GLU A 1 84 ? 6.290 -0.776 -17.201 1.00 91.25 84 GLU A O 1
ATOM 686 N N . LEU A 1 85 ? 4.569 0.391 -18.045 1.00 91.00 85 LEU A N 1
ATOM 687 C CA . LEU A 1 85 ? 4.882 1.601 -17.293 1.00 91.00 85 LEU A CA 1
ATOM 688 C C . LEU A 1 85 ? 4.664 1.412 -15.784 1.00 91.00 85 LEU A C 1
ATOM 690 O O . LEU A 1 85 ? 5.466 1.895 -14.980 1.00 91.00 85 LEU A O 1
ATOM 694 N N . LEU A 1 86 ? 3.632 0.662 -15.394 1.00 89.88 86 LEU A N 1
ATOM 695 C CA . LEU A 1 86 ? 3.418 0.264 -14.003 1.00 89.88 86 LEU A CA 1
ATOM 696 C C . LEU A 1 86 ? 4.577 -0.581 -13.468 1.00 89.88 86 LEU A C 1
ATOM 698 O O . LEU A 1 86 ? 5.092 -0.288 -12.386 1.00 89.88 86 LEU A O 1
ATOM 702 N N . ILE A 1 87 ? 5.043 -1.569 -14.243 1.00 90.38 87 ILE A N 1
ATOM 703 C CA . ILE A 1 87 ? 6.220 -2.374 -13.885 1.00 90.38 87 ILE A CA 1
ATOM 704 C C . ILE A 1 87 ? 7.437 -1.461 -13.702 1.00 90.38 87 ILE A C 1
ATOM 706 O O . ILE A 1 87 ? 8.144 -1.581 -12.703 1.00 90.38 87 ILE A O 1
ATOM 710 N N . LEU A 1 88 ? 7.680 -0.517 -14.618 1.00 91.12 88 LEU A N 1
ATOM 711 C CA . LEU A 1 88 ? 8.801 0.420 -14.500 1.00 91.12 88 LEU A CA 1
ATOM 712 C C . LEU A 1 88 ? 8.746 1.207 -13.180 1.00 91.12 88 LEU A C 1
ATOM 714 O O . LEU A 1 88 ? 9.748 1.267 -12.461 1.00 91.12 88 LEU A O 1
ATOM 718 N N . TYR A 1 89 ? 7.591 1.786 -12.838 1.00 91.81 89 TYR A N 1
ATOM 719 C CA . TYR A 1 89 ? 7.443 2.552 -11.599 1.00 91.81 89 TYR A CA 1
ATOM 720 C C . TYR A 1 89 ? 7.603 1.685 -10.347 1.00 91.81 89 TYR A C 1
ATOM 722 O O . TYR A 1 89 ? 8.280 2.108 -9.409 1.00 91.81 89 TYR A O 1
ATOM 730 N N . GLU A 1 90 ? 7.045 0.473 -10.332 1.00 88.56 90 GLU A N 1
ATOM 731 C CA . GLU A 1 90 ? 7.190 -0.465 -9.213 1.00 88.56 90 GLU A CA 1
ATOM 732 C C . GLU A 1 90 ? 8.666 -0.834 -8.993 1.00 88.56 90 GLU A C 1
ATOM 734 O O . GLU A 1 90 ? 9.189 -0.732 -7.880 1.00 88.56 90 GLU A O 1
ATOM 739 N N . ARG A 1 91 ? 9.383 -1.173 -10.071 1.00 87.75 91 ARG A N 1
ATOM 740 C CA . ARG A 1 91 ? 10.798 -1.575 -10.023 1.00 87.75 91 ARG A CA 1
ATOM 741 C C . ARG A 1 91 ? 11.720 -0.451 -9.582 1.00 87.75 91 ARG A C 1
ATOM 743 O O . ARG A 1 91 ? 12.663 -0.689 -8.830 1.00 87.75 91 ARG A O 1
ATOM 750 N N . LYS A 1 92 ? 11.429 0.779 -10.005 1.00 88.19 92 LYS A N 1
ATOM 751 C CA . LYS A 1 92 ? 12.169 1.977 -9.591 1.00 88.19 92 LYS A CA 1
ATOM 752 C C . LYS A 1 92 ? 11.682 2.551 -8.252 1.00 88.19 92 LYS A C 1
ATOM 754 O O . LYS A 1 92 ? 12.153 3.612 -7.855 1.00 88.19 92 LYS A O 1
ATOM 759 N N . LYS A 1 93 ? 10.772 1.862 -7.545 1.00 88.38 93 LYS A N 1
ATOM 760 C CA . LYS A 1 93 ? 10.181 2.283 -6.258 1.00 88.38 93 LYS A CA 1
ATOM 761 C C . LYS A 1 93 ? 9.518 3.666 -6.311 1.00 88.38 93 LYS A C 1
ATOM 763 O O . LYS A 1 93 ? 9.459 4.387 -5.319 1.00 88.38 93 LYS A O 1
ATOM 768 N N . MET A 1 94 ? 8.996 4.047 -7.474 1.00 90.88 94 MET A N 1
ATOM 769 C CA . MET A 1 94 ? 8.288 5.309 -7.691 1.00 90.88 94 MET A CA 1
ATOM 770 C C . MET A 1 94 ? 6.796 5.142 -7.381 1.00 90.88 94 MET A C 1
ATOM 772 O O . MET A 1 94 ? 5.939 5.376 -8.233 1.00 90.88 94 MET A O 1
ATOM 776 N N . PHE A 1 95 ? 6.482 4.721 -6.155 1.00 91.38 95 PHE A N 1
ATOM 777 C CA . PHE A 1 95 ? 5.134 4.298 -5.760 1.00 91.38 95 PHE A CA 1
ATOM 778 C C . PHE A 1 95 ? 4.079 5.402 -5.904 1.00 91.38 95 PHE A C 1
ATOM 780 O O . PHE A 1 95 ? 2.958 5.133 -6.322 1.00 91.38 95 PHE A O 1
ATOM 787 N N . ARG A 1 96 ? 4.441 6.664 -5.641 1.00 92.06 96 ARG A N 1
ATOM 788 C CA . ARG A 1 96 ? 3.540 7.805 -5.858 1.00 92.06 96 ARG A CA 1
ATOM 789 C C . ARG A 1 96 ? 3.145 7.953 -7.327 1.00 92.06 96 ARG A C 1
ATOM 791 O O . ARG A 1 96 ? 1.961 7.990 -7.635 1.00 92.06 96 ARG A O 1
ATOM 798 N N . LYS A 1 97 ? 4.125 7.983 -8.239 1.00 90.69 97 LYS A N 1
ATOM 799 C CA . LYS A 1 97 ? 3.851 8.070 -9.684 1.00 90.69 97 LYS A CA 1
ATOM 800 C C . LYS A 1 97 ? 3.040 6.872 -10.174 1.00 90.69 97 LYS A C 1
ATOM 802 O O . LYS A 1 97 ? 2.150 7.057 -10.998 1.00 90.69 97 LYS A O 1
ATOM 807 N N . TYR A 1 98 ? 3.338 5.677 -9.656 1.00 91.00 98 TYR A N 1
ATOM 808 C CA . TYR A 1 98 ? 2.561 4.469 -9.926 1.00 91.00 98 TYR A CA 1
ATOM 809 C C . TYR A 1 98 ? 1.085 4.695 -9.592 1.00 91.00 98 TYR A C 1
ATOM 811 O O . TYR A 1 98 ? 0.241 4.563 -10.471 1.00 91.00 98 TYR A O 1
ATOM 819 N N . LEU A 1 99 ? 0.784 5.087 -8.351 1.00 90.69 99 LEU A N 1
ATOM 820 C CA . LEU A 1 99 ? -0.589 5.239 -7.871 1.00 90.69 99 LEU A CA 1
ATOM 821 C C . LEU A 1 99 ? -1.330 6.375 -8.580 1.00 90.69 99 LEU A C 1
ATOM 823 O O . LEU A 1 99 ? -2.469 6.185 -8.991 1.00 90.69 99 LEU A O 1
ATOM 827 N N . GLU A 1 100 ? -0.684 7.524 -8.801 1.00 91.12 100 GLU A N 1
ATOM 828 C CA . GLU A 1 100 ? -1.279 8.645 -9.541 1.00 91.12 100 GLU A CA 1
ATOM 829 C C . GLU A 1 100 ? -1.631 8.260 -10.981 1.00 91.12 100 GLU A C 1
ATOM 831 O O . GLU A 1 100 ? -2.687 8.638 -11.493 1.00 91.12 100 GLU A O 1
ATOM 836 N N . TYR A 1 101 ? -0.746 7.518 -11.648 1.00 87.25 101 TYR A N 1
ATOM 837 C CA . TYR A 1 101 ? -0.974 7.073 -13.015 1.00 87.25 101 TYR A CA 1
ATOM 838 C C . TYR A 1 101 ? -2.050 5.984 -13.078 1.00 87.25 101 TYR A C 1
ATOM 840 O O . TYR A 1 101 ? -2.986 6.100 -13.867 1.00 87.25 101 TYR A O 1
ATOM 848 N N . PHE A 1 102 ? -1.975 4.987 -12.194 1.00 86.81 102 PHE A N 1
ATOM 849 C CA . PHE A 1 102 ? -2.960 3.913 -12.090 1.00 86.81 102 PHE A CA 1
ATOM 850 C C . PHE A 1 102 ? -4.359 4.473 -11.804 1.00 86.81 102 PHE A C 1
ATOM 852 O O . PHE A 1 102 ? -5.319 4.132 -12.487 1.00 86.81 102 PHE A O 1
ATOM 859 N N . GLN A 1 103 ? -4.478 5.404 -10.856 1.00 85.25 103 GLN A N 1
ATOM 860 C CA . GLN A 1 103 ? -5.745 6.037 -10.493 1.00 85.25 103 GLN A CA 1
ATOM 861 C C . GLN A 1 103 ? -6.391 6.787 -11.666 1.00 85.25 103 GLN A C 1
ATOM 863 O O . GLN A 1 103 ? -7.610 6.743 -11.830 1.00 85.25 103 GLN A O 1
ATOM 868 N N . ARG A 1 104 ? -5.600 7.491 -12.484 1.00 84.81 104 ARG A N 1
ATOM 869 C CA . ARG A 1 104 ? -6.116 8.185 -13.678 1.00 84.81 104 ARG A CA 1
ATOM 870 C C . ARG A 1 104 ? -6.695 7.212 -14.696 1.00 84.81 104 ARG A C 1
ATOM 872 O O . ARG A 1 104 ? -7.677 7.538 -15.352 1.00 84.81 104 ARG A O 1
ATOM 879 N N . GLU A 1 105 ? -6.086 6.042 -14.815 1.00 79.69 105 GLU A N 1
ATOM 880 C CA . GLU A 1 105 ? -6.486 5.020 -15.776 1.00 79.69 105 GLU A CA 1
ATOM 881 C C . GLU A 1 105 ? -7.713 4.237 -15.291 1.00 79.69 105 GLU A C 1
ATOM 883 O O . GLU A 1 105 ? -8.615 3.992 -16.087 1.00 79.69 105 GLU A O 1
ATOM 888 N N . VAL A 1 106 ? -7.829 3.968 -13.983 1.00 78.06 106 VAL A N 1
ATOM 889 C CA . VAL A 1 106 ? -9.027 3.348 -13.376 1.00 78.06 106 VAL A CA 1
ATOM 890 C C . VAL A 1 106 ? -10.267 4.230 -13.500 1.00 78.06 106 VAL A C 1
ATOM 892 O O . VAL A 1 106 ? -11.354 3.711 -13.713 1.00 78.06 106 VAL A O 1
ATOM 895 N N . LYS A 1 107 ? -10.128 5.560 -13.438 1.00 75.00 107 LYS A N 1
ATOM 896 C CA . LYS A 1 107 ? -11.255 6.505 -13.582 1.00 75.00 107 LYS A CA 1
ATOM 897 C C . LYS A 1 107 ? -11.898 6.524 -14.980 1.00 75.00 107 LYS A C 1
ATOM 899 O O . LYS A 1 107 ? -12.861 7.262 -15.185 1.00 75.00 107 LYS A O 1
ATOM 904 N N . LYS A 1 108 ? -11.381 5.769 -15.955 1.00 73.94 108 LYS A N 1
ATOM 905 C CA . LYS A 1 108 ? -11.998 5.656 -17.283 1.00 73.94 108 LYS A CA 1
ATOM 906 C C . LYS A 1 108 ? -13.301 4.833 -17.181 1.00 73.94 108 LYS A C 1
ATOM 908 O O . LYS A 1 108 ? -13.298 3.792 -16.534 1.00 73.94 108 LYS A O 1
ATOM 913 N N . PRO A 1 109 ? -14.414 5.284 -17.791 1.00 56.00 109 PRO A N 1
ATOM 914 C CA . PRO A 1 109 ? -15.790 4.933 -17.397 1.00 56.00 109 PRO A CA 1
ATOM 915 C C . PRO A 1 109 ? -16.296 3.516 -17.757 1.00 56.00 109 PRO A C 1
ATOM 917 O O . PRO A 1 109 ? -17.500 3.313 -17.893 1.00 56.00 109 PRO A O 1
ATOM 920 N N . GLU A 1 110 ? -15.433 2.508 -17.876 1.00 61.06 110 GLU A N 1
ATOM 921 C CA . GLU A 1 110 ? -15.881 1.124 -18.081 1.00 61.06 110 GLU A CA 1
ATOM 922 C C . GLU A 1 110 ? -16.068 0.410 -16.731 1.00 61.06 110 GLU A C 1
ATOM 924 O O . GLU A 1 110 ? -15.105 0.059 -16.049 1.00 61.06 110 GLU A O 1
ATOM 929 N N . ALA A 1 111 ? -17.327 0.204 -16.327 1.00 52.28 111 ALA A N 1
ATOM 930 C CA . ALA A 1 111 ? -17.705 -0.242 -14.979 1.00 52.28 111 ALA A CA 1
ATOM 931 C C . ALA A 1 111 ? -17.089 -1.591 -14.547 1.00 52.28 111 ALA A C 1
ATOM 933 O O . ALA A 1 111 ? -16.714 -1.744 -13.385 1.00 52.28 111 ALA A O 1
ATOM 934 N N . SER A 1 112 ? -16.916 -2.548 -15.468 1.00 59.88 112 SER A N 1
ATOM 935 C CA . SER A 1 112 ? -16.245 -3.833 -15.189 1.00 59.88 112 SER A CA 1
ATOM 936 C C . SER A 1 112 ? -14.745 -3.680 -14.923 1.00 59.88 112 SER A C 1
ATOM 938 O O . SER A 1 112 ? -14.147 -4.483 -14.212 1.00 59.88 112 SER A O 1
ATOM 940 N N . THR A 1 113 ? -14.136 -2.637 -15.479 1.00 70.50 113 THR A N 1
ATOM 941 C CA . THR A 1 113 ? -12.709 -2.335 -15.339 1.00 70.50 113 THR A CA 1
ATOM 942 C C . THR A 1 113 ? -12.447 -1.506 -14.082 1.00 70.50 113 THR A C 1
ATOM 944 O O . THR A 1 113 ? -11.388 -1.640 -13.471 1.00 70.50 113 THR A O 1
ATOM 947 N N . HIS A 1 114 ? -13.426 -0.700 -13.651 1.00 77.12 114 HIS A N 1
ATOM 948 C CA . HIS A 1 114 ? -13.314 0.142 -12.461 1.00 77.12 114 HIS A CA 1
ATOM 949 C C . HIS A 1 114 ? -13.169 -0.680 -11.174 1.00 77.12 114 HIS A C 1
ATOM 951 O O . HIS A 1 114 ? -12.185 -0.506 -10.459 1.00 77.12 114 HIS A O 1
ATOM 957 N N . ALA A 1 115 ? -14.090 -1.615 -10.904 1.00 78.31 115 ALA A N 1
ATOM 958 C CA . ALA A 1 115 ? -14.051 -2.442 -9.690 1.00 78.31 115 ALA A CA 1
ATOM 959 C C . ALA A 1 115 ? -12.752 -3.265 -9.595 1.00 78.31 115 ALA A C 1
ATOM 961 O O . ALA A 1 115 ? -12.041 -3.204 -8.593 1.00 78.31 115 ALA A O 1
ATOM 962 N N . HIS A 1 116 ? -12.367 -3.923 -10.695 1.00 83.75 116 HIS A N 1
ATOM 963 C CA . HIS A 1 116 ? -11.090 -4.639 -10.799 1.00 83.75 116 HIS A CA 1
ATOM 964 C C . HIS A 1 116 ? -9.877 -3.714 -10.606 1.00 83.75 116 HIS A C 1
ATOM 966 O O . HIS A 1 116 ? -8.851 -4.098 -10.044 1.00 83.75 116 HIS A O 1
ATOM 972 N N . GLY A 1 117 ? -9.983 -2.466 -11.061 1.00 85.25 117 GLY A N 1
ATOM 973 C CA . GLY A 1 117 ? -8.981 -1.430 -10.846 1.00 85.25 117 GLY A CA 1
ATOM 974 C C . GLY A 1 117 ? -8.812 -1.066 -9.371 1.00 85.25 117 GLY A C 1
ATOM 975 O O . GLY A 1 117 ? -7.679 -0.986 -8.893 1.00 85.25 117 GLY A O 1
ATOM 976 N N . ILE A 1 118 ? -9.916 -0.891 -8.641 1.00 88.00 118 ILE A N 1
ATOM 977 C CA . ILE A 1 118 ? -9.906 -0.613 -7.198 1.00 88.00 118 ILE A CA 1
ATOM 978 C C . ILE A 1 118 ? -9.279 -1.777 -6.422 1.00 88.00 118 ILE A C 1
ATOM 980 O O . ILE A 1 118 ? -8.406 -1.545 -5.584 1.00 88.00 118 ILE A O 1
ATOM 984 N N . GLU A 1 119 ? -9.621 -3.023 -6.758 1.00 88.62 119 GLU A N 1
ATOM 985 C CA . GLU A 1 119 ? -9.006 -4.216 -6.160 1.00 88.62 119 GLU A CA 1
ATOM 986 C C . GLU A 1 119 ? -7.492 -4.283 -6.399 1.00 88.62 119 GLU A C 1
ATOM 988 O O . GLU A 1 119 ? -6.718 -4.579 -5.480 1.00 88.62 119 GLU A O 1
ATOM 993 N N . LYS A 1 120 ? -7.032 -3.955 -7.613 1.00 87.62 120 LYS A N 1
ATOM 994 C CA . LYS A 1 120 ? -5.598 -3.875 -7.925 1.00 87.62 120 LYS A CA 1
ATOM 995 C C . LYS A 1 120 ? -4.896 -2.773 -7.126 1.00 87.62 120 LYS A C 1
ATOM 997 O O . LYS A 1 120 ? -3.801 -3.019 -6.618 1.00 87.62 120 LYS A O 1
ATOM 1002 N N . ILE A 1 121 ? -5.510 -1.593 -6.977 1.00 89.75 121 ILE A N 1
ATOM 1003 C CA . ILE A 1 121 ? -4.968 -0.504 -6.143 1.00 89.75 121 ILE A CA 1
ATOM 1004 C C . ILE A 1 121 ? -4.858 -0.967 -4.691 1.00 89.75 121 ILE A C 1
ATOM 1006 O O . ILE A 1 121 ? -3.788 -0.838 -4.098 1.00 89.75 121 ILE A O 1
ATOM 1010 N N . ALA A 1 122 ? -5.919 -1.552 -4.133 1.00 90.88 122 ALA A N 1
ATOM 1011 C CA . ALA A 1 122 ? -5.913 -2.071 -2.770 1.00 90.88 122 ALA A CA 1
ATOM 1012 C C . ALA A 1 122 ? -4.806 -3.118 -2.580 1.00 90.88 122 ALA A C 1
ATOM 1014 O O . ALA A 1 122 ? -4.016 -3.030 -1.643 1.00 90.88 122 ALA A O 1
ATOM 1015 N N . THR A 1 123 ? -4.680 -4.057 -3.522 1.00 89.56 123 THR A N 1
ATOM 1016 C CA . THR A 1 123 ? -3.633 -5.090 -3.517 1.00 89.56 123 THR A CA 1
ATOM 1017 C C . THR A 1 123 ? -2.231 -4.497 -3.568 1.00 89.56 123 THR A C 1
ATOM 1019 O O . THR A 1 123 ? -1.319 -4.998 -2.912 1.00 89.56 123 THR A O 1
ATOM 1022 N N . PHE A 1 124 ? -2.034 -3.427 -4.336 1.00 88.69 124 PHE A N 1
ATOM 1023 C CA . PHE A 1 124 ? -0.757 -2.732 -4.384 1.00 88.69 124 PHE A CA 1
ATOM 1024 C C . PHE A 1 124 ? -0.456 -2.007 -3.069 1.00 88.69 124 PHE A C 1
ATOM 1026 O O . PHE A 1 124 ? 0.644 -2.154 -2.541 1.00 88.69 124 PHE A O 1
ATOM 1033 N N . LEU A 1 125 ? -1.431 -1.286 -2.505 1.00 89.75 125 LEU A N 1
ATOM 1034 C CA . LEU A 1 125 ? -1.291 -0.609 -1.213 1.00 89.75 125 LEU A CA 1
ATOM 1035 C C . LEU A 1 125 ? -0.979 -1.599 -0.084 1.00 89.75 125 LEU A C 1
ATOM 1037 O O . LEU A 1 125 ? -0.095 -1.326 0.721 1.00 89.75 125 LEU A O 1
ATOM 1041 N N . MET A 1 126 ? -1.608 -2.779 -0.087 1.00 88.50 126 MET A N 1
ATOM 1042 C CA . MET A 1 126 ? -1.323 -3.862 0.864 1.00 88.50 126 MET A CA 1
ATOM 1043 C C . MET A 1 126 ? 0.112 -4.398 0.769 1.00 88.50 126 MET A C 1
ATOM 1045 O O . MET A 1 126 ? 0.618 -4.944 1.742 1.00 88.50 126 MET A O 1
ATOM 1049 N N . LYS A 1 127 ? 0.794 -4.263 -0.376 1.00 86.62 127 LYS A N 1
ATOM 1050 C CA . LYS A 1 127 ? 2.198 -4.689 -0.550 1.00 86.62 127 LYS A CA 1
ATOM 1051 C C . LYS A 1 127 ? 3.209 -3.629 -0.107 1.00 86.62 127 LYS A C 1
ATOM 1053 O O . LYS A 1 127 ? 4.405 -3.927 -0.038 1.00 86.62 127 LYS A O 1
ATOM 1058 N N . LEU A 1 128 ? 2.771 -2.390 0.126 1.00 86.62 128 LEU A N 1
ATOM 1059 C CA . LEU A 1 128 ? 3.659 -1.302 0.518 1.00 86.62 128 LEU A CA 1
ATOM 1060 C C . LEU A 1 128 ? 4.119 -1.459 1.965 1.00 86.62 128 LEU A C 1
ATOM 1062 O O . LEU A 1 128 ? 3.399 -1.946 2.830 1.00 86.62 128 LEU A O 1
ATOM 1066 N N . LYS A 1 129 ? 5.356 -1.027 2.219 1.00 84.00 129 LYS A N 1
ATOM 1067 C CA . LYS A 1 129 ? 5.985 -1.119 3.537 1.00 84.00 129 LYS A CA 1
ATOM 1068 C C . LYS A 1 129 ? 5.521 -0.021 4.492 1.00 84.00 129 LYS A C 1
ATOM 1070 O O . LYS A 1 129 ? 5.022 1.014 4.053 1.00 84.00 129 LYS A O 1
ATOM 1075 N N . SER A 1 130 ? 5.758 -0.210 5.792 1.00 83.12 130 SER A N 1
ATOM 1076 C CA . SER A 1 130 ? 5.435 0.774 6.835 1.00 83.12 130 SER A CA 1
ATOM 1077 C C . SER A 1 130 ? 6.107 2.131 6.627 1.00 83.12 130 SER A C 1
ATOM 1079 O O . SER A 1 130 ? 5.511 3.150 6.969 1.00 83.12 130 SER A O 1
ATOM 1081 N N . GLU A 1 131 ? 7.274 2.197 5.974 1.00 85.56 131 GLU A N 1
ATOM 1082 C CA . GLU A 1 131 ? 7.913 3.480 5.650 1.00 85.56 131 GLU A CA 1
ATOM 1083 C C . GLU A 1 131 ? 7.109 4.306 4.632 1.00 85.56 131 GLU A C 1
ATOM 1085 O O . GLU A 1 131 ? 7.332 5.505 4.491 1.00 85.56 131 GLU A O 1
ATOM 1090 N N . GLN A 1 132 ? 6.179 3.675 3.911 1.00 87.62 132 GLN A N 1
ATOM 1091 C CA . GLN A 1 132 ? 5.295 4.315 2.938 1.00 87.62 132 GLN A CA 1
ATOM 1092 C C . GLN A 1 132 ? 3.892 4.572 3.507 1.00 87.62 132 GLN A C 1
ATOM 1094 O O . GLN A 1 132 ? 2.978 4.864 2.741 1.00 87.62 132 GLN A O 1
ATOM 1099 N N . LEU A 1 133 ? 3.696 4.500 4.832 1.00 88.88 133 LEU A N 1
ATOM 1100 C CA . LEU A 1 133 ? 2.387 4.708 5.463 1.00 88.88 133 LEU A CA 1
ATOM 1101 C C . LEU A 1 133 ? 1.735 6.038 5.058 1.00 88.88 133 LEU A C 1
ATOM 1103 O O . LEU A 1 133 ? 0.534 6.077 4.816 1.00 88.88 133 LEU A O 1
ATOM 1107 N N . SER A 1 134 ? 2.514 7.114 4.912 1.00 90.88 134 SER A N 1
ATOM 1108 C CA . SER A 1 134 ? 2.004 8.405 4.428 1.00 90.88 134 SER A CA 1
ATOM 1109 C C . SER A 1 134 ? 1.350 8.297 3.047 1.00 90.88 134 SER A C 1
ATOM 1111 O O . SER A 1 134 ? 0.285 8.866 2.826 1.00 90.88 134 SER A O 1
ATOM 1113 N N . LEU A 1 135 ? 1.950 7.516 2.147 1.00 91.19 135 LEU A N 1
ATOM 1114 C CA . LEU A 1 135 ? 1.423 7.244 0.816 1.00 91.19 135 LEU A CA 1
ATOM 1115 C C . LEU A 1 135 ? 0.177 6.353 0.880 1.00 91.19 135 LEU A C 1
ATOM 1117 O O . LEU A 1 135 ? -0.794 6.595 0.171 1.00 91.19 135 LEU A O 1
ATOM 1121 N N . ILE A 1 136 ? 0.173 5.344 1.755 1.00 91.94 136 ILE A N 1
ATOM 1122 C CA . ILE A 1 136 ? -0.995 4.475 1.954 1.00 91.94 136 ILE A CA 1
ATOM 1123 C C . ILE A 1 136 ? -2.193 5.301 2.436 1.00 91.94 136 ILE A C 1
ATOM 1125 O O . ILE A 1 136 ? -3.278 5.203 1.868 1.00 91.94 136 ILE A O 1
ATOM 1129 N N . LEU A 1 137 ? -1.996 6.164 3.434 1.00 92.69 137 LEU A N 1
ATOM 1130 C CA . LEU A 1 137 ? -3.044 7.041 3.961 1.00 92.69 137 LEU A CA 1
ATOM 1131 C C . LEU A 1 137 ? -3.553 8.037 2.912 1.00 92.69 137 LEU A C 1
ATOM 1133 O O . LEU A 1 137 ? -4.741 8.331 2.878 1.00 92.69 137 LEU A O 1
ATOM 1137 N N . GLU A 1 138 ? -2.684 8.525 2.032 1.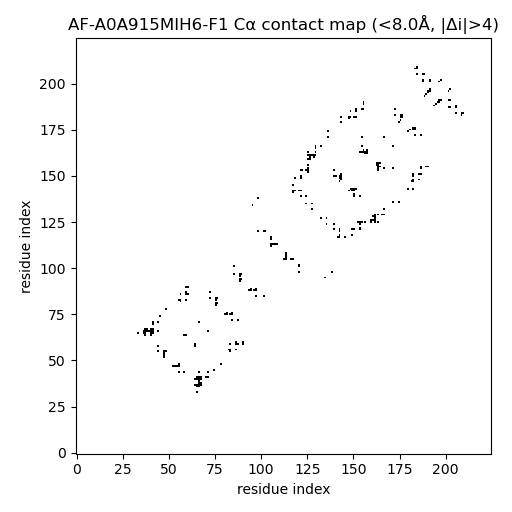00 93.06 138 GLU A N 1
ATOM 1138 C CA . GLU A 1 138 ? -3.060 9.451 0.962 1.00 93.06 138 GLU A CA 1
ATOM 1139 C C . GLU A 1 138 ? -3.905 8.795 -0.137 1.00 93.06 138 GLU A C 1
ATOM 1141 O O . GLU A 1 138 ? -4.838 9.421 -0.641 1.00 93.06 138 GLU A O 1
ATOM 1146 N N . PHE A 1 139 ? -3.594 7.550 -0.513 1.00 92.19 139 PHE A N 1
ATOM 1147 C CA . PHE A 1 139 ? -4.256 6.864 -1.627 1.00 92.19 139 PHE A CA 1
ATOM 1148 C C . PHE A 1 139 ? -5.366 5.898 -1.198 1.00 92.19 139 PHE A C 1
ATOM 1150 O O . PHE A 1 139 ? -6.237 5.604 -2.009 1.00 92.19 139 PHE A O 1
ATOM 1157 N N . SER A 1 140 ? -5.418 5.461 0.062 1.00 92.56 140 SER A N 1
ATOM 1158 C CA . SER A 1 140 ? -6.517 4.640 0.601 1.00 92.56 140 SER A CA 1
ATOM 1159 C C . SER A 1 140 ? -7.932 5.245 0.493 1.00 92.56 140 SER A C 1
ATOM 1161 O O . SER A 1 140 ? -8.862 4.449 0.344 1.00 92.56 140 SER A O 1
ATOM 1163 N N . PRO A 1 141 ? -8.155 6.584 0.484 1.00 93.62 141 PRO A N 1
ATOM 1164 C CA . PRO A 1 141 ? -9.489 7.161 0.334 1.00 93.62 141 PRO A CA 1
ATOM 1165 C C . PRO A 1 141 ? -10.239 6.699 -0.913 1.00 93.62 141 PRO A C 1
ATOM 1167 O O . PRO A 1 141 ? -11.457 6.581 -0.860 1.00 93.62 141 PRO A O 1
ATOM 1170 N N . ILE A 1 142 ? -9.545 6.422 -2.027 1.00 91.38 142 ILE A N 1
ATOM 1171 C CA . ILE A 1 142 ? -10.225 5.950 -3.243 1.00 91.38 142 ILE A CA 1
ATOM 1172 C C . ILE A 1 142 ? -10.832 4.561 -3.048 1.00 91.38 142 ILE A C 1
ATOM 1174 O O . ILE A 1 142 ? -11.902 4.288 -3.573 1.00 91.38 142 ILE A O 1
ATOM 1178 N N . VAL A 1 143 ? -10.160 3.698 -2.285 1.00 92.25 143 VAL A N 1
ATOM 1179 C CA . VAL A 1 143 ? -10.651 2.350 -2.006 1.00 92.25 143 VAL A CA 1
ATOM 1180 C C . VAL A 1 143 ? -11.754 2.430 -0.961 1.00 92.25 143 VAL A C 1
ATOM 1182 O O . VAL A 1 143 ? -12.829 1.906 -1.193 1.00 92.25 143 VAL A O 1
ATOM 1185 N N . LEU A 1 144 ? -11.530 3.164 0.135 1.00 92.44 144 LEU A N 1
ATOM 1186 C CA . LEU A 1 144 ? -12.505 3.331 1.221 1.00 92.44 144 LEU A CA 1
ATOM 1187 C C . LEU A 1 144 ? -13.823 3.985 0.781 1.00 92.44 144 LEU A C 1
ATOM 1189 O O . LEU A 1 144 ? -14.853 3.736 1.403 1.00 92.44 144 LEU A O 1
ATOM 1193 N N . ALA A 1 145 ? -13.792 4.844 -0.241 1.00 91.12 145 ALA A N 1
ATOM 1194 C CA . ALA A 1 145 ? -14.991 5.474 -0.786 1.00 91.12 145 ALA A CA 1
ATOM 1195 C C . ALA A 1 145 ? -15.864 4.498 -1.590 1.00 91.12 145 ALA A C 1
ATOM 1197 O O . ALA A 1 145 ? -17.080 4.665 -1.604 1.00 91.12 145 ALA A O 1
ATOM 1198 N N . GLU A 1 146 ? -15.252 3.505 -2.237 1.00 90.44 146 GLU A N 1
ATOM 1199 C CA . GLU A 1 146 ? -15.953 2.514 -3.061 1.00 90.44 146 GLU A CA 1
ATOM 1200 C C . GLU A 1 146 ? -16.305 1.252 -2.268 1.00 90.44 146 GLU A C 1
ATOM 1202 O O . GLU A 1 146 ? -17.423 0.751 -2.348 1.00 90.44 146 GLU A O 1
ATOM 1207 N N . ASP A 1 147 ? -15.362 0.752 -1.469 1.00 91.12 147 ASP A N 1
ATOM 1208 C CA . ASP A 1 147 ? -15.507 -0.443 -0.648 1.00 91.12 147 ASP A CA 1
ATOM 1209 C C . ASP A 1 147 ? -14.781 -0.254 0.694 1.00 91.12 147 ASP A C 1
ATOM 1211 O O . ASP A 1 147 ? -13.548 -0.275 0.803 1.00 91.12 147 ASP A O 1
ATOM 1215 N N . ILE A 1 148 ? -15.582 -0.074 1.745 1.00 92.69 148 ILE A N 1
ATOM 1216 C CA . ILE A 1 148 ? -15.098 0.117 3.113 1.00 92.69 148 ILE A CA 1
ATOM 1217 C C . ILE A 1 148 ? -14.382 -1.136 3.622 1.00 92.69 148 ILE A C 1
ATOM 1219 O O . ILE A 1 148 ? -13.358 -1.012 4.293 1.00 92.69 148 ILE A O 1
ATOM 1223 N N . GLU A 1 149 ? -14.884 -2.333 3.318 1.00 91.25 149 GLU A N 1
ATOM 1224 C CA . GLU A 1 149 ? -14.297 -3.585 3.802 1.00 91.25 149 GLU A CA 1
ATOM 1225 C C . GLU A 1 149 ? -12.920 -3.805 3.176 1.00 91.25 149 GLU A C 1
ATOM 1227 O O . GLU A 1 149 ? -11.945 -4.092 3.878 1.00 91.25 149 GLU A O 1
ATOM 1232 N N . LEU A 1 150 ? -12.814 -3.604 1.861 1.00 91.25 150 LEU A N 1
ATOM 1233 C CA . LEU A 1 150 ? -11.543 -3.662 1.147 1.00 91.25 150 LEU A CA 1
ATOM 1234 C C . LEU A 1 150 ? -10.578 -2.567 1.618 1.00 91.25 150 LEU A C 1
ATOM 1236 O O . LEU A 1 150 ? -9.385 -2.821 1.787 1.00 91.25 150 LEU A O 1
ATOM 1240 N N . GLY A 1 151 ? -11.083 -1.362 1.880 1.00 92.25 151 GLY A N 1
ATOM 1241 C CA . GLY A 1 151 ? -10.284 -0.265 2.413 1.00 92.25 151 GLY A CA 1
ATOM 1242 C C . GLY A 1 151 ? -9.734 -0.549 3.815 1.00 92.25 151 GLY A C 1
ATOM 1243 O O . GLY A 1 151 ? -8.577 -0.239 4.090 1.00 92.25 151 GLY A O 1
ATOM 1244 N N . VAL A 1 152 ? -10.513 -1.196 4.689 1.00 92.38 152 VAL A N 1
ATOM 1245 C CA . VAL A 1 152 ? -10.046 -1.638 6.016 1.00 92.38 152 VAL A CA 1
ATOM 1246 C C . VAL A 1 152 ? -8.983 -2.729 5.880 1.00 92.38 152 VAL A C 1
ATOM 1248 O O . VAL A 1 152 ? -7.968 -2.656 6.574 1.00 92.38 152 VAL A O 1
ATOM 1251 N N . LYS A 1 153 ? -9.145 -3.669 4.934 1.00 91.25 153 LYS A N 1
ATOM 1252 C CA . LYS A 1 153 ? -8.144 -4.714 4.641 1.00 91.25 153 LYS A CA 1
ATOM 1253 C C . LYS A 1 153 ? -6.761 -4.150 4.319 1.00 91.25 153 LYS A C 1
ATOM 1255 O O . LYS A 1 153 ? -5.767 -4.773 4.682 1.00 91.25 153 LYS A O 1
ATOM 1260 N N . ILE A 1 154 ? -6.665 -2.953 3.732 1.00 91.38 154 ILE A N 1
ATOM 1261 C CA . ILE A 1 154 ? -5.372 -2.287 3.484 1.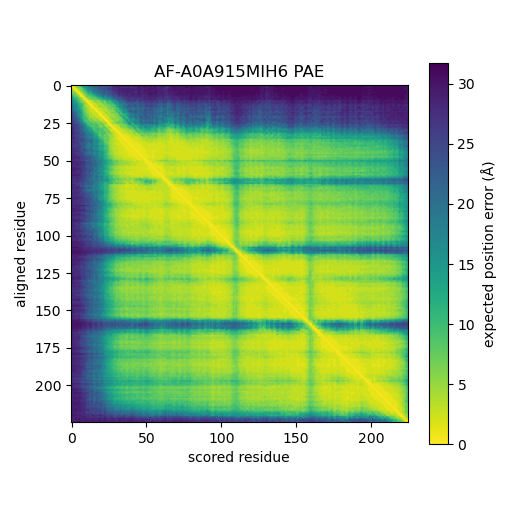00 91.38 154 ILE A CA 1
ATOM 1262 C C . ILE A 1 154 ? -4.568 -2.102 4.780 1.00 91.38 154 ILE A C 1
ATOM 1264 O O . ILE A 1 154 ? -3.343 -2.211 4.766 1.00 91.38 154 ILE A O 1
ATOM 1268 N N . PHE A 1 155 ? -5.246 -1.846 5.899 1.00 90.75 155 PHE A N 1
ATOM 1269 C CA . PHE A 1 155 ? -4.620 -1.583 7.194 1.00 90.75 155 PHE A CA 1
ATOM 1270 C C . PHE A 1 155 ? -4.552 -2.804 8.113 1.00 90.75 155 PHE A C 1
ATOM 1272 O O . PHE A 1 155 ? -3.922 -2.723 9.166 1.00 90.75 155 PHE A O 1
ATOM 1279 N N . THR A 1 156 ? -5.201 -3.910 7.746 1.00 87.38 156 THR A N 1
ATOM 1280 C CA . THR A 1 156 ? -5.337 -5.100 8.598 1.00 87.38 156 THR A CA 1
ATOM 1281 C C . THR A 1 156 ? -4.752 -6.376 7.989 1.00 87.38 156 THR A C 1
ATOM 1283 O O . THR A 1 156 ? -4.541 -7.353 8.704 1.00 87.38 156 THR A O 1
ATOM 1286 N N . CYS A 1 157 ? -4.441 -6.394 6.692 1.00 80.56 157 CYS A N 1
ATOM 1287 C CA . CYS A 1 157 ? -3.890 -7.571 6.026 1.00 80.56 157 CYS A CA 1
ATOM 1288 C C . CYS A 1 157 ? -2.468 -7.906 6.522 1.00 80.56 157 CYS A C 1
ATOM 1290 O O . CYS A 1 157 ? -1.584 -7.051 6.523 1.00 80.56 157 CYS A O 1
ATOM 1292 N N . ILE A 1 158 ? -2.248 -9.163 6.927 1.00 66.56 158 ILE A N 1
ATOM 1293 C CA . ILE A 1 158 ? -0.938 -9.701 7.348 1.00 66.56 158 ILE A CA 1
ATOM 1294 C C . ILE A 1 158 ? -0.296 -10.546 6.227 1.00 66.56 158 ILE A C 1
ATOM 1296 O O . ILE A 1 158 ? 0.905 -10.783 6.241 1.00 66.56 158 ILE A O 1
ATOM 1300 N N . ASP A 1 159 ? -1.065 -10.970 5.220 1.00 59.88 159 ASP A N 1
ATOM 1301 C CA . ASP A 1 159 ? -0.631 -11.968 4.226 1.00 59.88 159 ASP A CA 1
ATOM 1302 C C . ASP A 1 159 ? 0.346 -11.437 3.161 1.00 59.88 159 ASP A C 1
ATOM 1304 O O . ASP A 1 159 ? 0.793 -12.178 2.280 1.00 59.88 159 ASP A O 1
ATOM 1308 N N . SER A 1 160 ? 0.678 -10.146 3.190 1.00 53.25 160 SER A N 1
ATOM 1309 C CA . SER A 1 160 ? 1.598 -9.543 2.229 1.00 53.25 160 SER A CA 1
ATOM 1310 C C . SER A 1 160 ? 3.036 -9.519 2.766 1.00 53.25 160 SER A C 1
ATOM 1312 O O . SER A 1 160 ? 3.311 -9.791 3.927 1.00 53.25 160 SER A O 1
ATOM 1314 N N . SER A 1 161 ? 3.999 -9.157 1.911 1.00 53.53 161 SER A N 1
ATOM 1315 C CA . SER A 1 161 ? 5.428 -8.984 2.246 1.00 53.53 161 SER A CA 1
ATOM 1316 C C . SER A 1 161 ? 5.710 -8.028 3.431 1.00 53.53 161 SER A C 1
ATOM 1318 O O . SER A 1 161 ? 6.882 -7.801 3.758 1.00 53.53 161 SER A O 1
ATOM 1320 N N . VAL A 1 162 ? 4.684 -7.401 4.006 1.00 58.53 162 VAL A N 1
ATOM 1321 C CA . VAL A 1 162 ? 4.751 -6.354 5.018 1.00 58.53 162 VAL A CA 1
ATOM 1322 C C . VAL A 1 162 ? 3.675 -6.614 6.060 1.00 58.53 162 VAL A C 1
ATOM 1324 O O . VAL A 1 162 ? 2.491 -6.589 5.747 1.00 58.53 162 VAL A O 1
ATOM 1327 N N . ASP A 1 163 ? 4.080 -6.758 7.320 1.00 68.25 163 ASP A N 1
ATOM 1328 C CA . ASP A 1 163 ? 3.112 -6.850 8.405 1.00 68.25 163 ASP A CA 1
ATOM 1329 C C . ASP A 1 163 ? 2.431 -5.489 8.604 1.00 68.25 163 ASP A C 1
ATOM 1331 O O . ASP A 1 163 ? 3.049 -4.557 9.131 1.00 68.25 163 ASP A O 1
ATOM 1335 N N . ALA A 1 164 ? 1.141 -5.372 8.265 1.00 73.50 164 ALA A N 1
ATOM 1336 C CA . ALA A 1 164 ? 0.333 -4.194 8.610 1.00 73.50 164 ALA A CA 1
ATOM 1337 C C . ALA A 1 164 ? 0.348 -3.896 10.126 1.00 73.50 164 ALA A C 1
ATOM 1339 O O . ALA A 1 164 ? 0.131 -2.763 10.556 1.00 73.50 164 ALA A O 1
ATOM 1340 N N . LYS A 1 165 ? 0.721 -4.887 10.952 1.00 75.12 165 LYS A N 1
ATOM 1341 C CA . LYS A 1 165 ? 1.008 -4.730 12.386 1.00 75.12 165 LYS A CA 1
ATOM 1342 C C . LYS A 1 165 ? 2.063 -3.667 12.698 1.00 75.12 165 LYS A C 1
ATOM 1344 O O . LYS A 1 165 ? 2.030 -3.143 13.813 1.00 75.12 165 LYS A O 1
ATOM 1349 N N . ASN A 1 166 ? 2.958 -3.370 11.752 1.00 82.62 166 ASN A N 1
ATOM 1350 C CA . ASN A 1 166 ? 4.022 -2.372 11.872 1.00 82.62 166 ASN A CA 1
ATOM 1351 C C . ASN A 1 166 ? 3.556 -0.943 11.563 1.00 82.62 166 ASN A C 1
ATOM 1353 O O . ASN A 1 166 ? 4.343 -0.008 11.716 1.00 82.62 166 ASN A O 1
ATOM 1357 N N . PHE A 1 167 ? 2.320 -0.744 11.098 1.00 85.62 167 PHE A N 1
ATOM 1358 C CA . PHE A 1 167 ? 1.783 0.602 10.930 1.00 85.62 167 PHE A CA 1
ATOM 1359 C C . PHE A 1 167 ? 1.546 1.274 12.283 1.00 85.62 167 PHE A C 1
ATOM 1361 O O . PHE A 1 167 ? 1.196 0.629 13.274 1.00 85.62 167 PHE A O 1
ATOM 1368 N N . ASP A 1 168 ? 1.688 2.600 12.309 1.00 89.75 168 ASP A N 1
ATOM 1369 C CA . ASP A 1 168 ? 1.271 3.389 13.460 1.00 89.75 168 ASP A CA 1
ATOM 1370 C C . ASP A 1 168 ? -0.262 3.391 13.556 1.00 89.75 168 ASP A C 1
ATOM 1372 O O . ASP A 1 168 ? -0.964 4.162 12.891 1.00 89.75 168 ASP A O 1
ATOM 1376 N N . ARG A 1 169 ? -0.777 2.485 14.389 1.00 90.19 169 ARG A N 1
ATOM 1377 C CA . ARG A 1 169 ? -2.212 2.237 14.568 1.00 90.19 169 ARG A CA 1
ATOM 1378 C C . ARG A 1 169 ? -2.956 3.484 15.037 1.00 90.19 169 ARG A C 1
ATOM 1380 O O . ARG A 1 169 ? -4.128 3.644 14.701 1.00 90.19 169 ARG A O 1
ATOM 1387 N N . ASP A 1 170 ? -2.287 4.363 15.782 1.00 91.69 170 ASP A N 1
ATOM 1388 C CA . ASP A 1 170 ? -2.852 5.622 16.256 1.00 91.69 170 ASP A CA 1
ATOM 1389 C C . ASP A 1 170 ? -3.063 6.612 15.103 1.00 91.69 170 ASP A C 1
ATOM 1391 O O . ASP A 1 170 ? -4.125 7.237 15.021 1.00 91.69 170 ASP A O 1
ATOM 1395 N N . SER A 1 1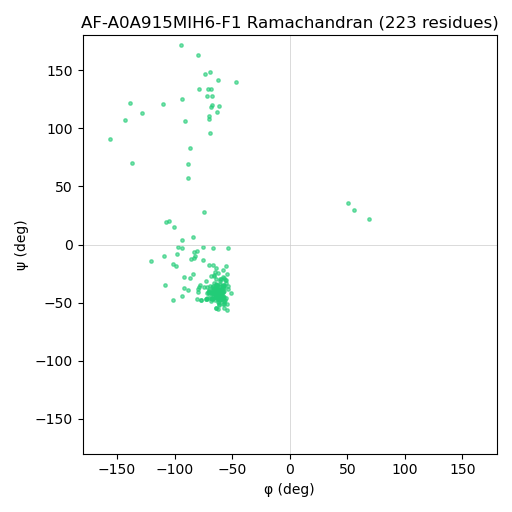71 ? -2.099 6.716 14.184 1.00 92.12 171 SER A N 1
ATOM 1396 C CA . SER A 1 171 ? -2.232 7.531 12.970 1.00 92.12 171 SER A CA 1
ATOM 1397 C C . SER A 1 171 ? -3.343 7.019 12.055 1.00 92.12 171 SER A C 1
ATOM 1399 O O . SER A 1 171 ? -4.172 7.810 11.599 1.00 92.12 171 SER A O 1
ATOM 1401 N N . VAL A 1 172 ? -3.410 5.702 11.832 1.00 92.94 172 VAL A N 1
ATOM 1402 C CA . VAL A 1 172 ? -4.471 5.085 11.016 1.00 92.94 172 VAL A CA 1
ATOM 1403 C C . VAL A 1 172 ? -5.845 5.336 11.642 1.00 92.94 172 VAL A C 1
ATOM 1405 O O . VAL A 1 172 ? -6.756 5.797 10.957 1.00 92.94 172 VAL A O 1
ATOM 1408 N N . LEU A 1 173 ? -5.993 5.133 12.955 1.00 93.19 173 LEU A N 1
ATOM 1409 C CA . LEU A 1 173 ? -7.253 5.393 13.653 1.00 93.19 173 LEU A CA 1
ATOM 1410 C C . LEU A 1 173 ? -7.689 6.858 13.524 1.00 93.19 173 LEU A C 1
ATOM 1412 O O . LEU A 1 173 ? -8.853 7.134 13.239 1.00 93.19 173 LEU A O 1
ATOM 1416 N N . GLN A 1 174 ? -6.773 7.813 13.716 1.00 94.31 174 GLN A N 1
ATOM 1417 C CA . GLN A 1 174 ? -7.091 9.236 13.567 1.00 94.31 174 GLN A CA 1
ATOM 1418 C C . GLN A 1 174 ? -7.521 9.588 12.142 1.00 94.31 174 GLN A C 1
ATOM 1420 O O . GLN A 1 174 ? -8.449 10.380 11.966 1.00 94.31 174 GLN A O 1
ATOM 1425 N N . PHE A 1 175 ? -6.869 9.006 11.138 1.00 94.94 175 PHE A N 1
ATOM 1426 C CA . PHE A 1 175 ? -7.246 9.172 9.741 1.00 94.94 175 PHE A CA 1
ATOM 1427 C C . PHE A 1 175 ? -8.663 8.641 9.473 1.00 94.94 175 PHE A C 1
ATOM 1429 O O . PHE A 1 175 ? -9.506 9.396 8.978 1.00 94.94 175 PHE A O 1
ATOM 1436 N N . LEU A 1 176 ? -8.957 7.400 9.881 1.00 94.31 176 LEU A N 1
ATOM 1437 C CA . LEU A 1 176 ? -10.275 6.786 9.694 1.00 94.31 176 LEU A CA 1
ATOM 1438 C C . LEU A 1 176 ? -11.367 7.581 10.418 1.00 94.31 176 LEU A C 1
ATOM 1440 O O . LEU A 1 176 ? -12.387 7.901 9.818 1.00 94.31 176 LEU A O 1
ATOM 1444 N N . LYS A 1 177 ? -11.133 8.013 11.663 1.00 92.44 177 LYS A N 1
ATOM 1445 C CA . LYS A 1 177 ? -12.099 8.842 12.407 1.00 92.44 177 LYS A CA 1
ATOM 1446 C C . LYS A 1 177 ? -12.428 10.161 11.709 1.00 92.44 177 LYS A C 1
ATOM 1448 O O . LYS A 1 177 ? -13.556 10.631 11.812 1.00 92.44 177 LYS A O 1
ATOM 1453 N N . ARG A 1 178 ? -11.449 10.785 11.046 1.00 92.88 178 ARG A N 1
ATOM 1454 C CA . ARG A 1 178 ? -11.627 12.092 10.394 1.00 92.88 178 ARG A CA 1
ATOM 1455 C C . ARG A 1 178 ? -12.318 11.986 9.041 1.00 92.88 178 ARG A C 1
ATOM 1457 O O . ARG A 1 178 ? -13.123 12.854 8.727 1.00 92.88 178 ARG A O 1
ATOM 1464 N N . GLN A 1 179 ? -11.967 10.982 8.241 1.00 92.19 179 GLN A N 1
ATOM 1465 C CA . GLN A 1 179 ? -12.392 10.909 6.839 1.00 92.19 179 GLN A CA 1
ATOM 1466 C C . GLN A 1 179 ? -13.437 9.820 6.580 1.00 92.19 179 GLN A C 1
ATOM 1468 O O . GLN A 1 179 ? -14.336 10.029 5.773 1.00 92.19 179 GLN A O 1
ATOM 1473 N N . PHE A 1 180 ? -13.363 8.689 7.287 1.00 93.50 180 PHE A N 1
ATOM 1474 C CA . PHE A 1 180 ? -14.201 7.511 7.045 1.00 93.50 180 PHE A CA 1
ATOM 1475 C C . PHE A 1 180 ? -14.718 6.892 8.358 1.00 93.50 180 PHE A C 1
ATOM 1477 O O . PHE A 1 180 ? -14.313 5.785 8.721 1.00 93.50 180 PHE A O 1
ATOM 1484 N N . PRO A 1 181 ? -15.640 7.558 9.086 1.00 90.81 181 PRO A N 1
ATOM 1485 C CA . PRO A 1 181 ? -16.129 7.074 10.382 1.00 90.81 181 PRO A CA 1
ATOM 1486 C C . PRO A 1 181 ? -16.722 5.658 10.341 1.00 90.81 181 PRO A C 1
ATOM 1488 O O . PRO A 1 181 ? -16.612 4.912 11.309 1.00 90.81 181 PRO A O 1
ATOM 1491 N N . ALA A 1 182 ? -17.312 5.265 9.209 1.00 90.19 182 ALA A N 1
ATOM 1492 C CA . ALA A 1 182 ? -17.875 3.930 9.012 1.00 90.19 182 ALA A CA 1
ATOM 1493 C C . ALA A 1 182 ? -16.815 2.809 9.028 1.00 90.19 182 ALA A C 1
ATOM 1495 O O . ALA A 1 182 ? -17.129 1.686 9.408 1.00 90.19 182 ALA A O 1
ATOM 1496 N N . ALA A 1 183 ? -15.562 3.117 8.678 1.00 93.88 183 ALA A N 1
ATOM 1497 C CA . ALA A 1 183 ? -14.446 2.170 8.678 1.00 93.88 183 ALA A CA 1
ATOM 1498 C C . ALA A 1 183 ? -13.804 1.990 10.067 1.00 93.88 183 ALA A C 1
ATOM 1500 O O . ALA A 1 183 ? -13.012 1.072 10.269 1.00 93.88 183 ALA A O 1
ATOM 1501 N N . VAL A 1 184 ? -14.134 2.853 11.037 1.00 94.62 184 VAL A N 1
ATOM 1502 C CA . VAL A 1 184 ? -13.508 2.852 12.369 1.00 94.62 184 VAL A CA 1
ATOM 1503 C C . VAL A 1 184 ? -13.870 1.599 13.160 1.00 94.62 184 VAL A C 1
ATOM 1505 O O . VAL A 1 184 ? -12.982 0.985 13.743 1.00 94.62 184 VAL A O 1
ATOM 1508 N N . ILE A 1 185 ? -15.151 1.215 13.175 1.00 94.62 185 ILE A N 1
ATOM 1509 C CA . ILE A 1 185 ? -15.613 0.029 13.910 1.00 94.62 185 ILE A CA 1
ATOM 1510 C C . ILE A 1 185 ? -14.949 -1.245 13.356 1.00 94.62 185 ILE A C 1
ATOM 1512 O O . ILE A 1 185 ? -14.250 -1.887 14.137 1.00 94.62 185 ILE A O 1
ATOM 1516 N N . PRO A 1 186 ? -15.033 -1.567 12.044 1.00 94.62 186 PRO A N 1
ATOM 1517 C CA . PRO A 1 186 ? -14.394 -2.771 11.503 1.00 94.62 186 PRO A CA 1
ATOM 1518 C C . PRO A 1 186 ? -12.878 -2.823 11.743 1.00 94.62 186 PRO A C 1
ATOM 1520 O O . PRO A 1 186 ? -12.315 -3.881 12.013 1.00 94.62 186 PRO A O 1
ATOM 1523 N N . TYR A 1 187 ? -12.200 -1.674 11.675 1.00 94.50 187 TYR A N 1
ATOM 1524 C CA . TYR A 1 187 ? -10.766 -1.589 11.949 1.00 94.50 187 TYR A CA 1
ATOM 1525 C C . TYR A 1 187 ? -10.428 -1.869 13.422 1.00 94.50 187 TYR A C 1
ATOM 1527 O O . TYR A 1 187 ? -9.504 -2.630 13.714 1.00 94.50 187 TYR A O 1
ATOM 1535 N N . LEU A 1 188 ? -11.172 -1.271 14.359 1.00 93.81 188 LEU A N 1
ATOM 1536 C CA . LEU A 1 188 ? -10.975 -1.483 15.795 1.00 93.81 188 LEU A CA 1
ATOM 1537 C C . LEU A 1 188 ? -11.322 -2.913 16.216 1.00 93.81 188 LEU A C 1
ATOM 1539 O O . LEU A 1 188 ? -10.572 -3.502 16.990 1.00 93.81 188 LEU A O 1
ATOM 1543 N N . GLU A 1 189 ? -12.409 -3.476 15.684 1.00 94.12 189 GLU A N 1
ATOM 1544 C CA . GLU A 1 189 ? -12.785 -4.878 15.890 1.00 94.12 189 GLU A CA 1
ATOM 1545 C C . GLU A 1 189 ? -11.649 -5.807 15.462 1.00 94.12 189 GLU A C 1
ATOM 1547 O O . GLU A 1 189 ? -11.233 -6.659 16.243 1.00 94.12 189 GLU A O 1
ATOM 1552 N N . HIS A 1 190 ? -11.075 -5.595 14.274 1.00 92.12 190 HIS A N 1
ATOM 1553 C CA . HIS A 1 190 ? -9.952 -6.405 13.809 1.00 92.12 190 HIS A CA 1
ATOM 1554 C C . HIS A 1 190 ? -8.736 -6.292 14.741 1.00 92.12 190 HIS A C 1
ATOM 1556 O O . HIS A 1 190 ? -8.154 -7.293 15.147 1.00 92.12 190 HIS A O 1
ATOM 1562 N N . ILE A 1 191 ? -8.354 -5.077 15.140 1.00 91.56 191 ILE A N 1
ATOM 1563 C CA . ILE A 1 191 ? -7.198 -4.882 16.028 1.00 91.56 191 ILE A CA 1
ATOM 1564 C C . ILE A 1 191 ? -7.399 -5.539 17.397 1.00 91.56 191 ILE A C 1
ATOM 1566 O O . ILE A 1 191 ? -6.450 -6.066 17.980 1.00 91.56 191 ILE A O 1
ATOM 1570 N N . ILE A 1 192 ? -8.615 -5.485 17.932 1.00 92.12 192 ILE A N 1
ATOM 1571 C CA . ILE A 1 192 ? -8.911 -5.989 19.270 1.00 92.12 192 ILE A CA 1
ATOM 1572 C C . ILE A 1 192 ? -9.096 -7.505 19.261 1.00 92.12 192 ILE A C 1
ATOM 1574 O O . ILE A 1 192 ? -8.529 -8.180 20.117 1.00 92.12 192 ILE A O 1
ATOM 1578 N N . TYR A 1 193 ? -9.875 -8.035 18.320 1.00 91.81 193 TYR A N 1
ATOM 1579 C CA . TYR A 1 193 ? -10.254 -9.446 18.308 1.00 91.81 193 TYR A CA 1
ATOM 1580 C C . TYR A 1 193 ? -9.256 -10.327 17.554 1.00 91.81 193 TYR A C 1
ATOM 1582 O O . TYR A 1 193 ? -8.951 -11.413 18.031 1.00 91.81 193 TYR A O 1
ATOM 1590 N N . GLU A 1 194 ? -8.700 -9.858 16.434 1.00 89.94 194 GLU A N 1
ATOM 1591 C CA . GLU A 1 194 ? -7.764 -10.650 15.619 1.00 89.94 194 GLU A CA 1
ATOM 1592 C C . GLU A 1 194 ? -6.303 -10.410 16.019 1.00 89.94 194 GLU A C 1
ATOM 1594 O O . GLU A 1 194 ? -5.479 -11.324 16.000 1.00 89.94 194 GLU A O 1
ATOM 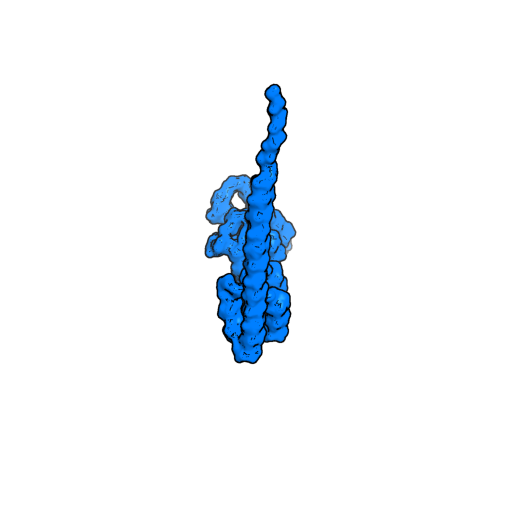1599 N N . TRP A 1 195 ? -5.938 -9.170 16.366 1.00 88.94 195 TRP A N 1
ATOM 1600 C CA . TRP A 1 195 ? -4.559 -8.839 16.767 1.00 88.94 195 TRP A CA 1
ATOM 1601 C C . TRP A 1 195 ? -4.345 -8.805 18.282 1.00 88.94 195 TRP A C 1
ATOM 1603 O O . TRP A 1 195 ? -3.213 -8.574 18.716 1.00 88.94 195 TRP A O 1
ATOM 1613 N N . GLU A 1 196 ? -5.399 -9.035 19.068 1.00 88.00 196 GLU A N 1
ATOM 1614 C CA . GLU A 1 196 ? -5.379 -9.069 20.535 1.00 88.00 196 GLU A CA 1
ATOM 1615 C C . GLU A 1 196 ? -4.712 -7.837 21.181 1.00 88.00 196 GLU A C 1
ATOM 1617 O O . GLU A 1 196 ? -4.028 -7.936 22.206 1.00 88.00 196 GLU A O 1
ATOM 1622 N N . ASP A 1 197 ? -4.877 -6.646 20.594 1.00 87.81 197 ASP A N 1
ATOM 1623 C CA . ASP A 1 197 ? -4.308 -5.424 21.164 1.00 87.81 197 ASP A CA 1
ATOM 1624 C C . ASP A 1 197 ? -5.014 -5.064 22.479 1.00 87.81 197 ASP A C 1
ATOM 1626 O O . ASP A 1 197 ? -6.213 -4.787 22.515 1.00 87.81 197 ASP A O 1
ATOM 1630 N N . LYS A 1 198 ? -4.261 -5.045 23.583 1.00 91.06 198 LYS A N 1
ATOM 1631 C CA . LYS A 1 198 ? -4.787 -4.816 24.940 1.00 91.06 198 LYS A CA 1
ATOM 1632 C C . LYS A 1 198 ? -4.740 -3.354 25.381 1.00 91.06 198 LYS A C 1
ATOM 1634 O O . LYS A 1 198 ? -5.034 -3.062 26.539 1.00 91.06 198 LYS A O 1
ATOM 1639 N N . ARG A 1 199 ? -4.323 -2.423 24.516 1.00 91.75 199 ARG A N 1
ATOM 1640 C CA . ARG A 1 199 ? -4.204 -1.007 24.892 1.00 91.75 199 ARG A CA 1
ATOM 1641 C C . ARG A 1 199 ? -5.603 -0.418 25.156 1.00 91.75 199 ARG A C 1
ATOM 1643 O O . ARG A 1 199 ? -6.399 -0.365 24.218 1.00 91.75 199 ARG A O 1
ATOM 1650 N N . PRO A 1 200 ? -5.896 0.098 26.371 1.00 92.00 200 PRO A N 1
ATOM 1651 C CA . PRO A 1 200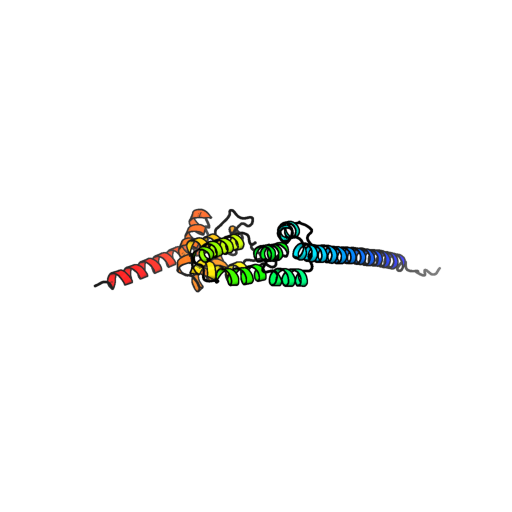 ? -7.243 0.539 26.765 1.00 92.00 200 PRO A CA 1
ATOM 1652 C C . PRO A 1 200 ? -7.880 1.546 25.805 1.00 92.00 200 PRO A C 1
ATOM 1654 O O . PRO A 1 200 ? -9.067 1.461 25.512 1.00 92.00 200 PRO A O 1
ATOM 1657 N N . LYS A 1 201 ? -7.063 2.432 25.227 1.00 93.12 201 LYS A N 1
ATOM 1658 C CA . LYS A 1 201 ? -7.487 3.460 24.272 1.00 93.12 201 LYS A CA 1
ATOM 1659 C C . LYS A 1 201 ? -8.328 2.921 23.106 1.00 93.12 201 LYS A C 1
ATOM 1661 O O . LYS A 1 201 ? -9.298 3.567 22.727 1.00 93.12 201 LYS A O 1
ATOM 1666 N N . PHE A 1 202 ? -7.972 1.772 22.520 1.00 93.31 202 PHE A N 1
ATOM 1667 C CA . PHE A 1 202 ? -8.735 1.219 21.386 1.00 93.31 202 PHE A CA 1
ATOM 1668 C C . PHE A 1 202 ? -10.060 0.616 21.837 1.00 93.31 202 PHE A C 1
ATOM 1670 O O . PHE A 1 202 ? -11.060 0.762 21.141 1.00 93.31 202 PHE A O 1
ATOM 1677 N N . HIS A 1 203 ? -10.078 -0.011 23.014 1.00 94.19 203 HIS A N 1
ATOM 1678 C CA . HIS A 1 203 ? -11.285 -0.590 23.605 1.00 94.19 203 HIS A CA 1
ATOM 1679 C C . HIS A 1 203 ? -12.281 0.502 23.994 1.00 94.19 203 HIS A C 1
ATOM 1681 O O . HIS A 1 203 ? -13.454 0.425 23.638 1.00 94.19 203 HIS A O 1
ATOM 1687 N N . GLU A 1 204 ? -11.805 1.554 24.662 1.00 93.81 204 GLU A N 1
ATOM 1688 C CA . GLU A 1 204 ? -12.608 2.730 25.006 1.00 93.81 204 GLU A CA 1
ATOM 1689 C C . GLU A 1 204 ? -13.179 3.394 23.751 1.00 93.81 204 GLU A C 1
ATOM 1691 O O . GLU A 1 204 ? -14.375 3.680 23.686 1.00 93.81 204 GLU A O 1
ATOM 1696 N N . GLU A 1 205 ? -12.349 3.587 22.723 1.00 94.00 205 GLU A N 1
ATOM 1697 C CA . GLU A 1 205 ? -12.805 4.150 21.456 1.00 94.00 205 GLU A CA 1
ATOM 1698 C C . GLU A 1 205 ? -13.865 3.264 20.788 1.00 94.00 205 GLU A C 1
ATOM 1700 O O . GLU A 1 205 ? -14.888 3.786 20.350 1.00 94.00 205 GLU A O 1
ATOM 1705 N N . LEU A 1 206 ? -13.676 1.941 20.745 1.00 94.56 206 LEU A N 1
ATOM 1706 C CA . LEU A 1 206 ? -14.644 1.022 20.141 1.00 94.56 206 LEU A CA 1
ATOM 1707 C C . LEU A 1 206 ? -16.008 1.112 20.840 1.00 94.56 206 LEU A C 1
ATOM 1709 O O . LEU A 1 206 ? -17.040 1.245 20.180 1.00 94.56 206 LEU A O 1
ATOM 1713 N N . VAL A 1 207 ? -16.014 1.133 22.175 1.00 94.56 207 VAL A N 1
ATOM 1714 C CA . VAL A 1 207 ? -17.239 1.305 22.969 1.00 94.56 207 VAL A CA 1
ATOM 1715 C C . VAL A 1 207 ? -17.930 2.630 22.636 1.00 94.56 207 VAL A C 1
ATOM 1717 O O . VAL A 1 207 ? -19.144 2.654 22.415 1.00 94.56 207 VAL A O 1
ATOM 1720 N N . LEU A 1 208 ? -17.182 3.733 22.543 1.00 94.31 208 LEU A N 1
ATOM 1721 C CA . LEU A 1 208 ? -17.739 5.039 22.173 1.00 94.31 208 LEU A CA 1
ATOM 1722 C C . LEU A 1 208 ? -18.349 5.032 20.763 1.00 94.31 208 LEU A C 1
ATOM 1724 O O . LEU A 1 208 ? -19.420 5.618 20.553 1.00 94.31 208 LEU A O 1
ATOM 1728 N N . GLN A 1 209 ? -17.712 4.353 19.807 1.00 93.44 209 GLN A N 1
ATOM 1729 C CA . GLN A 1 209 ? -18.226 4.222 18.443 1.00 93.44 209 GLN A CA 1
ATOM 1730 C C . GLN A 1 209 ? -19.512 3.387 18.396 1.00 93.44 209 GLN A C 1
ATOM 1732 O O . GLN A 1 209 ? -20.482 3.807 17.759 1.00 93.44 209 GLN A O 1
ATOM 1737 N N . TYR A 1 210 ? -19.595 2.277 19.139 1.00 94.00 210 TYR A N 1
ATOM 1738 C CA . TYR A 1 210 ? -20.837 1.507 19.257 1.00 94.00 210 TYR A CA 1
ATOM 1739 C C . TYR A 1 210 ? -21.967 2.310 19.896 1.00 94.00 210 TYR A C 1
ATOM 1741 O O . TYR A 1 210 ? -23.074 2.336 19.359 1.00 94.00 210 TYR A O 1
ATOM 1749 N N . ILE A 1 211 ? -21.704 3.019 21.000 1.00 92.62 211 ILE A N 1
ATOM 1750 C CA . ILE A 1 211 ? -22.710 3.877 21.646 1.00 92.62 211 ILE A CA 1
ATOM 1751 C C . ILE A 1 211 ? -23.230 4.919 20.651 1.00 92.62 211 ILE A C 1
ATOM 1753 O O . ILE A 1 211 ? -24.439 5.129 20.542 1.00 92.62 211 ILE A O 1
ATOM 1757 N N . THR A 1 212 ? -22.331 5.563 19.907 1.00 91.88 212 THR A N 1
ATOM 1758 C CA . THR A 1 212 ? -22.689 6.557 18.887 1.00 91.88 212 THR A CA 1
ATOM 1759 C C . THR A 1 212 ? -23.533 5.932 17.775 1.00 91.88 212 THR A C 1
ATOM 1761 O O . THR A 1 212 ? -24.564 6.494 17.394 1.00 91.88 212 THR A O 1
ATOM 1764 N N . ARG A 1 213 ? -23.160 4.739 17.298 1.00 90.25 213 ARG A N 1
ATOM 1765 C CA . ARG A 1 213 ? -23.907 4.001 16.275 1.00 90.25 213 ARG A CA 1
ATOM 1766 C C . ARG A 1 213 ? -25.309 3.623 16.753 1.00 90.25 213 ARG A C 1
ATOM 1768 O O . ARG A 1 213 ? -26.273 3.886 16.039 1.00 90.25 213 ARG A O 1
ATOM 1775 N N . ILE A 1 214 ? -25.436 3.086 17.965 1.00 91.88 214 ILE A N 1
ATOM 1776 C CA . ILE A 1 214 ? -26.723 2.716 18.573 1.00 91.88 214 ILE A CA 1
ATOM 1777 C C . ILE A 1 214 ? -27.610 3.952 18.748 1.00 91.88 214 ILE A C 1
ATOM 1779 O O . ILE A 1 214 ? -28.769 3.931 18.345 1.00 91.88 214 ILE A O 1
ATOM 1783 N N . LYS A 1 215 ? -27.073 5.059 19.279 1.00 90.94 215 LYS A N 1
ATOM 1784 C CA . LYS A 1 215 ? -27.817 6.324 19.414 1.00 90.94 215 LYS A CA 1
ATOM 1785 C C . LYS A 1 215 ? -28.316 6.846 18.067 1.00 90.94 215 LYS A C 1
ATOM 1787 O O . LYS A 1 215 ? -29.451 7.309 17.976 1.00 90.94 215 LYS A O 1
ATOM 1792 N N . SER A 1 216 ? -27.485 6.759 17.028 1.00 89.62 216 SER A N 1
ATOM 1793 C CA . SER A 1 216 ? -27.863 7.141 15.665 1.00 89.62 216 SER A CA 1
ATOM 1794 C C . SER A 1 216 ? -29.024 6.290 15.144 1.00 89.62 216 SER A C 1
ATOM 1796 O O . SER A 1 216 ? -30.009 6.848 14.663 1.00 89.62 216 SER A O 1
ATOM 1798 N N . LEU A 1 217 ? -28.954 4.966 15.313 1.00 89.62 217 LEU A N 1
ATOM 1799 C CA . LEU A 1 217 ? -30.025 4.049 14.921 1.00 89.62 217 LEU A CA 1
ATOM 1800 C C . LEU A 1 217 ? -31.317 4.333 15.696 1.00 89.62 217 LEU A C 1
ATOM 1802 O O . LEU A 1 217 ? -32.361 4.521 15.082 1.00 89.62 217 LEU A O 1
ATOM 1806 N N . LEU A 1 218 ? -31.255 4.459 17.024 1.00 89.81 218 LEU A N 1
ATOM 1807 C CA . LEU A 1 218 ? -32.421 4.782 17.858 1.00 89.81 218 LEU A CA 1
ATOM 1808 C C . LEU A 1 218 ? -33.083 6.103 17.442 1.00 89.81 218 LEU A C 1
ATOM 1810 O O . LEU A 1 218 ? -34.305 6.186 17.371 1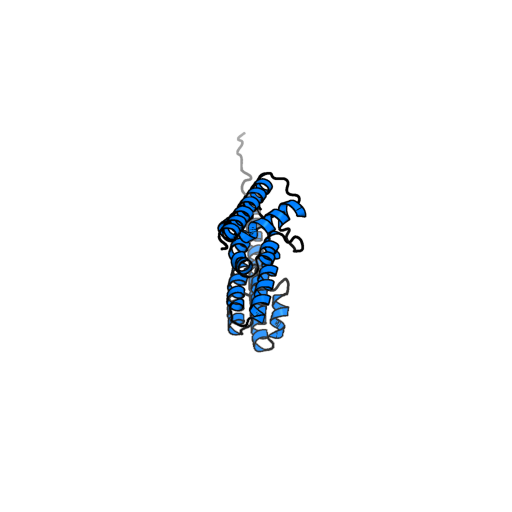.00 89.81 218 LEU A O 1
ATOM 1814 N N . SER A 1 219 ? -32.290 7.126 17.111 1.00 87.12 219 SER A N 1
ATOM 1815 C CA . SER A 1 219 ? -32.809 8.402 16.605 1.00 87.12 219 SER A CA 1
ATOM 1816 C C . SER A 1 219 ? -33.532 8.257 15.261 1.00 87.12 219 SER A C 1
ATOM 1818 O O . SER A 1 219 ? -34.510 8.961 15.022 1.00 87.12 219 SER A O 1
ATOM 1820 N N . GLN A 1 220 ? -33.078 7.353 14.387 1.00 83.62 220 GLN A N 1
ATOM 1821 C CA . GLN A 1 220 ? -33.763 7.038 13.128 1.00 83.62 220 GLN A CA 1
ATOM 1822 C C . GLN A 1 220 ? -35.069 6.275 13.378 1.00 83.62 220 GLN A C 1
ATOM 1824 O O . GLN A 1 220 ? -36.080 6.608 12.769 1.00 83.62 220 GLN A O 1
ATOM 1829 N N . PHE A 1 221 ? -35.074 5.323 14.317 1.00 79.81 221 PHE A N 1
ATOM 1830 C CA . PHE A 1 221 ? -36.273 4.569 14.695 1.00 79.81 221 PHE A CA 1
ATOM 1831 C C . PHE A 1 221 ? -37.373 5.452 15.291 1.00 79.81 221 PHE A C 1
ATOM 1833 O O . PHE A 1 221 ? -38.529 5.316 14.916 1.00 79.81 221 PHE A O 1
ATOM 1840 N N . VAL A 1 222 ? -37.026 6.394 16.171 1.00 76.88 222 VAL A N 1
ATOM 1841 C CA . VAL A 1 222 ? -37.999 7.307 16.807 1.00 76.88 222 VAL A CA 1
ATOM 1842 C C . VAL A 1 222 ? -38.575 8.341 15.821 1.00 76.88 222 VAL A C 1
ATOM 1844 O O . VAL A 1 222 ? -39.606 8.946 16.095 1.00 76.88 222 VAL A O 1
ATOM 1847 N N . LYS A 1 223 ? -37.924 8.561 14.672 1.00 65.62 223 LYS A N 1
ATOM 1848 C CA . LYS A 1 223 ? -38.375 9.489 13.619 1.00 65.62 223 LYS A CA 1
ATOM 1849 C C . LYS A 1 223 ? -39.212 8.826 12.519 1.00 65.62 223 LYS A C 1
ATOM 1851 O O . LYS A 1 223 ? -39.644 9.532 11.609 1.00 65.62 223 LYS A O 1
ATOM 1856 N N . LEU A 1 224 ? -39.406 7.510 12.560 1.00 47.88 224 LEU A N 1
ATOM 1857 C CA . LEU A 1 224 ? -40.333 6.824 11.660 1.00 47.88 224 LEU A CA 1
ATOM 1858 C C . LEU A 1 224 ? -41.774 7.026 12.181 1.00 47.88 224 LEU A C 1
ATOM 1860 O O . LEU A 1 224 ? -41.968 6.936 13.393 1.00 47.88 224 LEU A O 1
ATOM 1864 N N . PRO A 1 225 ? -42.739 7.375 11.305 1.00 51.47 225 PRO A N 1
ATOM 1865 C CA . PRO A 1 225 ? -44.120 7.691 11.684 1.00 51.47 225 PRO A CA 1
ATOM 1866 C C . PRO A 1 225 ? -44.888 6.499 12.262 1.00 51.47 225 PRO A C 1
ATOM 1868 O O . PRO A 1 225 ? -44.585 5.347 11.872 1.00 51.47 225 PRO A O 1
#

Mean predicted aligned error: 10.58 Å

Nearest PDB structures (foldseek):
  1b89-assembly1_A  TM=5.357E-01  e=5.107E-03  Bos taurus
  5cqs-assembly1_A  TM=3.349E-01  e=4.456E-01  Saccharomyces cerevisiae S288C
  4q66-assembly1_B  TM=3.295E-01  e=2.587E+00  Saccharomyces cerevisiae S288C

Solvent-accessible surface area (backbone atoms only — not comparable to full-atom values): 12700 Å² total; per-residue (Å²): 140,83,88,78,90,79,80,93,67,62,63,72,55,48,54,56,48,49,57,50,48,51,50,51,51,51,53,53,50,52,53,52,52,51,54,50,46,17,49,50,41,38,51,49,49,55,51,27,63,74,76,44,57,82,53,45,53,62,51,58,68,40,95,78,60,42,48,45,61,72,60,50,55,53,52,32,62,74,70,67,41,60,72,50,47,45,47,47,24,58,73,70,66,36,56,67,63,33,50,58,52,52,52,61,59,34,69,48,91,48,70,79,54,28,60,56,34,45,54,50,50,44,56,51,50,32,53,49,47,63,92,44,45,70,57,42,68,69,57,41,56,68,34,39,74,77,36,46,69,60,34,39,41,45,62,65,42,59,91,40,98,24,57,32,84,67,44,63,62,68,61,52,50,53,49,28,58,74,77,38,58,83,41,39,57,65,46,44,51,43,41,41,72,76,65,59,55,79,59,61,69,58,57,56,48,44,52,52,51,50,54,51,50,52,52,53,52,52,54,53,58,74,69,56,133

Radius of gyration: 27.73 Å; Cα contacts (8 Å, |Δi|>4): 170; chains: 1; bounding box: 118×31×60 Å

InterPro domains:
  IPR019452 Vacuolar sorting protein 39/Transforming growth factor beta receptor-associated domain 1 [PF10366] (40-144)
  IPR032914 Vam6/VPS39/TRAP1 family [PTHR12894] (8-215)

Sequence (225 aa):
KRQEHSKPINLHFLDYKEERKENILSTNSLKRHEVALELIDTVLLKAYLMINPKLIGPLLRLKNCCCIISEAEKDLKKAGLFEELLILYERKKMFRKYLEYFQREVKKPEASTHAHGIEKIATFLMKLKSEQLSLILEFSPIVLAEDIELGVKIFTCIDSSVDAKNFDRDSVLQFLKRQFPAAVIPYLEHIIYEWEDKRPKFHEELVLQYITRIKSLLSQFVKLP

Organism: Meloidogyne javanica (NCBI:txid6303)